Protein AF-A0A381RPZ2-F1 (afdb_monomer)

Solvent-accessible surface area (backbone atoms only — not comparable to full-atom values): 10922 Å² total; per-residue (Å²): 134,86,79,59,64,66,61,52,30,54,77,63,69,28,67,70,48,58,70,72,46,54,72,65,58,48,50,55,53,48,52,53,52,52,50,53,53,48,49,54,50,52,49,50,50,50,61,71,61,70,63,78,76,49,74,68,54,50,56,56,58,60,67,52,35,81,56,82,58,54,93,69,64,12,57,67,21,35,48,48,96,86,70,34,38,71,77,79,60,84,74,62,97,78,68,50,75,67,48,42,51,71,55,58,37,78,58,49,69,61,25,48,51,46,18,50,49,33,51,75,72,66,49,54,71,51,57,22,48,20,36,48,49,36,64,52,36,34,32,56,32,53,81,65,26,22,54,56,34,17,66,72,44,41,92,79,49,57,68,69,26,28,49,48,18,35,39,52,82,61,50,70,77,57,61,38,74,95,77,71,38,69,67,60,70,74,77,78,58,132

Radius of gyration: 23.65 Å; Cα contacts (8 Å, |Δi|>4): 182; chains: 1; bounding box: 52×50×58 Å

Organism: NCBI:txid408172

Foldseek 3Di:
DDDPVVVLQVVQPHPVSVVPDDPVRNVVSVVVVVVVVVVVVVVVVCVVVVDDDDPVRLVVVLVQQQDQFAPAAAPQTGDDPVNTHDRQDDAPPDHDPVSCLVRQFPCQVQLVVQLVVCVVVPHDVLSSVLSNQLCRCRSGHPPQSLCVSLVVCVVPGDPSSSVCSNCVVVCLCPADVVVPRDNDPVVVPD

Secondary structure (DSSP, 8-state):
----HHHHHHHTT-HHHHHHS-HHHHHHHHHHHHHHHHHHHHHHHHHHH--PPPHHHHHHHTT-TTSS--SSBSGGGS--TTSSPPP-PPPPSS--HHHHHHHT-S-HHHHHHHHHHHHHTT--HHHHHHHHHTTGGGGTB-TTHHHHHHHHHTTTS-HHHHHHHHHHHHHTTS-BGGGTBPPPGGGG--

pLDDT: mean 89.81, std 8.56, range [52.25, 98.25]

Nearest PDB structures (foldseek):
  6o6o-assembly1_B  TM=2.903E-01  e=7.230E+00  Mycobacterium tuberculosis

InterPro domains:
  IPR006311 Twin-arginine translocation pathway, signal sequence [PS51318] (1-29)

Sequence (190 aa):
MEIDRRKFFKSVGGATAVALMTSEQKADALEHFMEEELEEHMLDQGRQMGAYPTVAELAEQDKDLTRRNRRGAGGLFVRGRDGSLRALQPMPEKPTLLDFFKYRFGTGTHVQQSAARALQTGMNEQVVLACLLHDVILDVVHPDHGWWGAQLIAPYVPEETTFAVRYHSTLRFFPDSDYGYEYPESYLRT

Mean predicted aligned error: 9.69 Å

Structure (mmCIF, N/CA/C/O backbone):
data_AF-A0A381RPZ2-F1
#
_entry.id   AF-A0A381RPZ2-F1
#
loop_
_atom_site.group_PDB
_atom_site.id
_atom_site.type_symbol
_atom_site.label_atom_id
_atom_site.label_alt_id
_atom_site.label_comp_id
_atom_site.label_asym_id
_atom_site.label_entity_id
_atom_site.label_seq_id
_atom_site.pdbx_PDB_ins_code
_atom_site.Cartn_x
_atom_site.Cartn_y
_atom_site.Cartn_z
_atom_site.occupancy
_atom_site.B_iso_or_equiv
_atom_site.auth_seq_id
_atom_site.auth_comp_id
_atom_site.auth_asym_id
_atom_site.auth_atom_id
_atom_site.pdbx_PDB_model_num
ATOM 1 N N . MET A 1 1 ? 6.320 -7.902 -32.535 1.00 61.91 1 MET A N 1
ATOM 2 C CA . MET A 1 1 ? 7.438 -8.861 -32.510 1.00 61.91 1 MET A CA 1
ATOM 3 C C . MET A 1 1 ? 7.132 -9.909 -33.559 1.00 61.91 1 MET A C 1
ATOM 5 O O . MET A 1 1 ? 6.023 -10.428 -33.558 1.00 61.91 1 MET A O 1
ATOM 9 N N . GLU A 1 2 ? 8.022 -10.109 -34.520 1.00 79.81 2 GLU A N 1
ATOM 10 C CA . GLU A 1 2 ? 7.836 -11.140 -35.543 1.00 79.81 2 GLU A CA 1
ATOM 11 C C . GLU A 1 2 ? 8.308 -12.474 -34.950 1.00 79.81 2 GLU A C 1
ATOM 13 O O . GLU A 1 2 ? 9.423 -12.553 -34.443 1.00 79.81 2 GLU A O 1
ATOM 18 N N . ILE A 1 3 ? 7.438 -13.488 -34.915 1.00 82.38 3 ILE A N 1
ATOM 19 C CA . ILE A 1 3 ? 7.728 -14.753 -34.222 1.00 82.38 3 ILE A CA 1
ATOM 20 C C . ILE A 1 3 ? 8.590 -15.639 -35.122 1.00 82.38 3 ILE A C 1
ATOM 22 O O . ILE A 1 3 ? 8.148 -16.056 -36.199 1.00 82.38 3 ILE A O 1
ATOM 26 N N . ASP A 1 4 ? 9.788 -16.002 -34.658 1.00 90.19 4 ASP A N 1
ATOM 27 C CA . ASP A 1 4 ? 10.596 -17.025 -35.320 1.00 90.19 4 ASP A CA 1
ATOM 28 C C . ASP A 1 4 ? 9.959 -18.408 -35.110 1.00 90.19 4 ASP A C 1
ATOM 30 O O . ASP A 1 4 ? 10.149 -19.088 -34.099 1.00 90.19 4 ASP A O 1
ATOM 34 N N . ARG A 1 5 ? 9.201 -18.851 -36.118 1.00 89.19 5 ARG A N 1
ATOM 35 C CA . ARG A 1 5 ? 8.494 -20.141 -36.108 1.00 89.19 5 ARG A CA 1
ATOM 36 C C . ARG A 1 5 ? 9.437 -21.335 -35.955 1.00 89.19 5 ARG A C 1
ATOM 38 O O . ARG A 1 5 ? 9.008 -22.373 -35.460 1.00 89.19 5 ARG A O 1
ATOM 45 N N . ARG A 1 6 ? 10.698 -21.225 -36.387 1.00 90.69 6 ARG A N 1
ATOM 46 C CA . ARG A 1 6 ? 11.681 -22.308 -36.236 1.00 90.69 6 ARG A CA 1
ATOM 47 C C . ARG A 1 6 ? 12.176 -22.380 -34.798 1.00 90.69 6 ARG A C 1
ATOM 49 O O . ARG A 1 6 ? 12.293 -23.489 -34.278 1.00 90.69 6 ARG A O 1
ATOM 56 N N . LYS A 1 7 ? 12.427 -21.230 -34.163 1.00 91.62 7 LYS A N 1
ATOM 57 C CA . LYS A 1 7 ? 12.798 -21.157 -32.740 1.00 91.62 7 LYS A CA 1
ATOM 58 C C . LYS A 1 7 ? 11.652 -21.677 -31.864 1.00 91.62 7 LYS A C 1
ATOM 60 O O . LYS A 1 7 ? 11.890 -22.580 -31.067 1.00 91.62 7 LYS A O 1
ATOM 65 N N . PHE A 1 8 ? 10.413 -21.260 -32.142 1.00 92.50 8 PHE A N 1
ATOM 66 C CA . PHE A 1 8 ? 9.216 -21.777 -31.467 1.00 92.50 8 PHE A CA 1
ATOM 67 C C . PHE A 1 8 ? 9.053 -23.293 -31.632 1.00 92.50 8 PHE A C 1
ATOM 69 O O . PHE A 1 8 ? 8.932 -24.024 -30.659 1.00 92.50 8 PHE A O 1
ATOM 76 N N . PHE A 1 9 ? 9.102 -23.819 -32.862 1.00 93.38 9 PHE A N 1
ATOM 77 C CA . PHE A 1 9 ? 8.959 -25.265 -33.056 1.00 93.38 9 PHE A CA 1
ATOM 78 C C . PHE A 1 9 ? 10.075 -26.044 -32.369 1.00 93.38 9 PHE A C 1
ATOM 80 O O . PHE A 1 9 ? 9.828 -27.151 -31.913 1.00 93.38 9 PHE A O 1
ATOM 87 N N . LYS A 1 10 ? 11.284 -25.490 -32.261 1.00 93.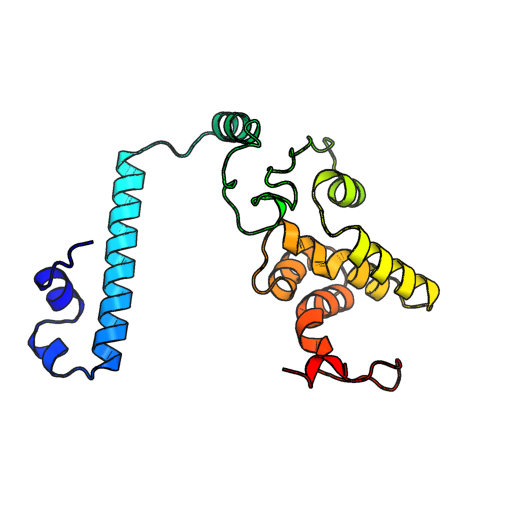25 10 LYS A N 1
ATOM 88 C CA . LYS A 1 10 ? 12.372 -26.129 -31.523 1.00 93.25 10 LYS A CA 1
ATOM 89 C C . LYS A 1 10 ? 12.118 -26.149 -30.011 1.00 93.25 10 LYS A C 1
ATOM 91 O O . LYS A 1 10 ? 12.391 -27.184 -29.409 1.00 93.25 10 LYS A O 1
ATOM 96 N N . SER A 1 11 ? 11.603 -25.067 -29.416 1.00 91.25 11 SER A N 1
ATOM 97 C CA . SER A 1 11 ? 11.373 -24.984 -27.961 1.00 91.25 11 SER A CA 1
ATOM 98 C C . SER A 1 11 ? 10.352 -26.013 -27.471 1.00 91.25 11 SER A C 1
ATOM 100 O O . SER A 1 11 ? 10.516 -26.591 -26.403 1.00 91.25 11 SER A O 1
ATOM 102 N N . VAL A 1 12 ? 9.364 -26.341 -28.304 1.00 92.00 12 VAL A N 1
ATOM 103 C CA . VAL A 1 12 ? 8.296 -27.303 -27.981 1.00 92.00 12 VAL A CA 1
ATOM 104 C C . VAL A 1 12 ? 8.552 -28.732 -28.492 1.00 92.00 12 VAL A C 1
ATOM 106 O O . VAL A 1 12 ? 7.642 -29.558 -28.518 1.00 92.00 12 VAL A O 1
ATOM 109 N N . GLY A 1 13 ? 9.782 -29.052 -28.918 1.00 91.62 13 GLY A N 1
ATOM 110 C CA . GLY A 1 13 ? 10.173 -30.420 -29.303 1.00 91.62 13 GLY A CA 1
ATOM 111 C C . GLY A 1 13 ? 9.955 -30.796 -30.777 1.00 91.62 13 GLY A C 1
ATOM 112 O O . GLY A 1 13 ? 10.041 -31.966 -31.147 1.00 91.62 13 GLY A O 1
ATOM 113 N N . GLY A 1 14 ? 9.714 -29.818 -31.645 1.00 93.06 14 GLY A N 1
ATOM 114 C CA . GLY A 1 14 ? 9.654 -29.954 -33.101 1.00 93.06 14 GLY A CA 1
ATOM 115 C C . GLY A 1 14 ? 8.243 -29.844 -33.683 1.00 93.06 14 GLY A C 1
ATOM 116 O O . GLY A 1 14 ? 7.233 -29.914 -32.986 1.00 93.06 14 GLY A O 1
ATOM 117 N N . ALA A 1 15 ? 8.163 -29.725 -35.012 1.00 91.06 15 ALA A N 1
ATOM 118 C CA . ALA A 1 15 ? 6.892 -29.590 -35.730 1.00 91.06 15 ALA A CA 1
ATOM 119 C C . ALA A 1 15 ? 5.926 -30.766 -35.482 1.00 91.06 15 ALA A C 1
ATOM 121 O O . ALA A 1 15 ? 4.712 -30.572 -35.448 1.00 91.06 15 ALA A O 1
ATOM 122 N N . THR A 1 16 ? 6.455 -31.976 -35.271 1.00 92.44 16 THR A N 1
ATOM 123 C CA . THR A 1 16 ? 5.655 -33.168 -34.955 1.00 92.44 16 THR A CA 1
ATOM 124 C C . THR A 1 16 ? 4.981 -33.054 -33.588 1.00 92.44 16 THR A C 1
ATOM 126 O O . THR A 1 16 ? 3.812 -33.405 -33.467 1.00 92.44 16 THR A O 1
ATOM 129 N N . ALA A 1 17 ? 5.675 -32.520 -32.578 1.00 90.50 17 ALA A N 1
ATOM 130 C CA . ALA A 1 17 ? 5.098 -32.295 -31.255 1.00 90.50 17 ALA A CA 1
ATOM 131 C C . ALA A 1 17 ? 3.976 -31.246 -31.320 1.00 90.50 17 ALA A C 1
ATOM 133 O O . ALA A 1 17 ? 2.884 -31.480 -30.810 1.00 90.50 17 ALA A O 1
ATOM 134 N N . VAL A 1 18 ? 4.192 -30.153 -32.063 1.00 90.56 18 VAL A N 1
ATOM 135 C CA . VAL A 1 18 ? 3.158 -29.131 -32.310 1.00 90.56 18 VAL A CA 1
ATOM 136 C C . VAL A 1 18 ? 1.944 -29.715 -33.025 1.00 90.56 18 VAL A C 1
ATOM 138 O O . VAL A 1 18 ? 0.812 -29.386 -32.684 1.00 90.56 18 VAL A O 1
ATOM 141 N N . ALA A 1 19 ? 2.136 -30.589 -34.014 1.00 92.62 19 ALA A N 1
ATOM 142 C CA . ALA A 1 19 ? 1.022 -31.197 -34.741 1.00 92.62 19 ALA A CA 1
ATOM 143 C C . ALA A 1 19 ? 0.097 -32.023 -33.826 1.00 92.62 19 ALA A C 1
ATOM 145 O O . ALA A 1 19 ? -1.105 -32.073 -34.082 1.00 92.62 19 ALA A O 1
ATOM 146 N N . LEU A 1 20 ? 0.641 -32.608 -32.753 1.00 95.56 20 LEU A N 1
ATOM 147 C CA . LEU A 1 20 ? -0.094 -33.412 -31.773 1.00 95.56 20 LEU A CA 1
ATOM 148 C C . LEU A 1 20 ? -0.801 -32.580 -30.687 1.00 95.56 20 LEU A C 1
ATOM 150 O O . LEU A 1 20 ? -1.640 -33.118 -29.970 1.00 95.56 20 LEU A O 1
ATOM 154 N N . MET A 1 21 ? -0.495 -31.285 -30.564 1.00 94.94 21 MET A N 1
ATOM 155 C CA . MET A 1 21 ? -1.119 -30.401 -29.575 1.00 94.94 21 MET A CA 1
ATOM 156 C C . MET A 1 21 ? -2.539 -29.977 -29.979 1.00 94.94 21 MET A C 1
ATOM 158 O O . MET A 1 21 ? -2.828 -29.691 -31.151 1.00 94.94 21 MET A O 1
ATOM 162 N N . THR A 1 22 ? -3.405 -29.848 -28.975 1.00 97.38 22 THR A N 1
ATOM 163 C CA . THR A 1 22 ? -4.711 -29.175 -29.090 1.00 97.38 22 THR A CA 1
ATOM 164 C C . THR A 1 22 ? -4.549 -27.676 -29.382 1.00 97.38 22 THR A C 1
ATOM 166 O O . THR A 1 22 ? -3.441 -27.139 -29.348 1.00 97.38 22 THR A O 1
ATOM 169 N N . SER A 1 23 ? -5.647 -26.985 -29.705 1.00 93.06 23 SER A N 1
ATOM 170 C CA . SER A 1 23 ? -5.634 -25.528 -29.900 1.00 93.06 23 SER A CA 1
ATOM 171 C C . SER A 1 23 ? -5.207 -24.777 -28.638 1.00 93.06 23 SER A C 1
ATOM 173 O O . SER A 1 23 ? -4.367 -23.892 -28.747 1.00 93.06 23 SER A O 1
ATOM 175 N N . GLU A 1 24 ? -5.713 -25.177 -27.467 1.00 92.88 24 GLU A N 1
ATOM 176 C CA . GLU A 1 24 ? -5.368 -24.559 -26.176 1.00 92.88 24 GLU A CA 1
ATOM 177 C C . GLU A 1 24 ? -3.884 -24.750 -25.856 1.00 92.88 24 GLU A C 1
ATOM 179 O O . GLU A 1 24 ? -3.161 -23.786 -25.650 1.00 92.88 24 GLU A O 1
ATOM 184 N N . GLN A 1 25 ? -3.371 -25.979 -25.973 1.00 92.94 25 GLN A N 1
ATOM 185 C CA . GLN A 1 25 ? -1.948 -26.254 -25.733 1.00 92.94 25 GLN A CA 1
ATOM 186 C C . GLN A 1 25 ? -1.021 -25.482 -26.681 1.00 92.94 25 GLN A C 1
ATOM 188 O O . GLN A 1 25 ? 0.088 -25.120 -26.298 1.00 92.94 25 GLN A O 1
ATOM 193 N N . LYS A 1 26 ? -1.451 -25.239 -27.927 1.00 93.31 26 LYS A N 1
ATOM 194 C CA . LYS A 1 26 ? -0.703 -24.394 -28.870 1.00 93.31 26 LYS A CA 1
ATOM 195 C C . LYS A 1 26 ? -0.724 -22.930 -28.454 1.00 93.31 26 LYS A C 1
ATOM 197 O O . LYS A 1 26 ? 0.287 -22.266 -28.653 1.00 93.31 26 LYS A O 1
ATOM 202 N N . ALA A 1 27 ? -1.854 -22.440 -27.946 1.00 92.69 27 ALA A N 1
ATOM 203 C CA . ALA A 1 27 ? -1.988 -21.073 -27.464 1.00 92.69 27 ALA A CA 1
ATOM 204 C C . ALA A 1 27 ? -1.100 -20.852 -26.233 1.00 92.69 27 ALA A C 1
ATOM 206 O O . ALA A 1 27 ? -0.228 -19.992 -26.294 1.00 92.69 27 ALA A O 1
ATOM 207 N N . ASP A 1 28 ? -1.213 -21.709 -25.214 1.00 94.19 28 ASP A N 1
ATOM 208 C CA . ASP A 1 28 ? -0.405 -21.639 -23.989 1.00 94.19 28 ASP A CA 1
ATOM 209 C C . ASP A 1 28 ? 1.097 -21.725 -24.294 1.00 94.19 28 ASP A C 1
ATOM 211 O O . ASP A 1 28 ? 1.895 -20.924 -23.812 1.00 94.19 28 ASP A O 1
ATOM 215 N N . ALA A 1 29 ? 1.506 -22.677 -25.144 1.00 93.56 29 ALA A N 1
ATOM 216 C CA . ALA A 1 29 ? 2.913 -22.837 -25.505 1.00 93.56 29 ALA A CA 1
ATOM 217 C C . ALA A 1 29 ? 3.451 -21.643 -26.307 1.00 93.56 29 ALA A C 1
ATOM 219 O O . ALA A 1 29 ? 4.626 -21.296 -26.184 1.00 93.56 29 ALA A O 1
ATOM 220 N N . LEU A 1 30 ? 2.614 -21.030 -27.150 1.00 93.00 30 LEU A N 1
ATOM 221 C CA . LEU A 1 30 ? 2.992 -19.845 -27.910 1.00 93.00 30 LEU A CA 1
ATOM 222 C C . LEU A 1 30 ? 3.099 -18.615 -27.007 1.00 93.00 30 LEU A C 1
ATOM 224 O O . LEU A 1 30 ? 4.052 -17.858 -27.163 1.00 93.00 30 LEU A O 1
ATOM 228 N N . GLU A 1 31 ? 2.160 -18.432 -26.078 1.00 92.25 31 GLU A N 1
ATOM 229 C CA . GLU A 1 31 ? 2.192 -17.359 -25.079 1.00 92.25 31 GLU A CA 1
ATOM 230 C C . GLU A 1 31 ? 3.460 -17.459 -24.233 1.00 92.25 31 GLU A C 1
ATOM 232 O O . GLU A 1 31 ? 4.247 -16.515 -24.211 1.00 92.25 31 GLU A O 1
ATOM 237 N N . HIS A 1 32 ? 3.737 -18.638 -23.673 1.00 90.62 32 HIS A N 1
ATOM 238 C CA . HIS A 1 32 ? 4.935 -18.864 -22.870 1.00 90.62 32 HIS A CA 1
ATOM 239 C C . HIS A 1 32 ? 6.231 -18.619 -23.658 1.00 90.62 32 HIS A C 1
ATOM 241 O O . HIS A 1 32 ? 7.133 -17.934 -23.186 1.00 90.62 32 HIS A O 1
ATOM 247 N N . PHE A 1 33 ? 6.314 -19.102 -24.904 1.00 93.44 33 PHE A N 1
ATOM 248 C CA . PHE A 1 33 ? 7.467 -18.829 -25.767 1.00 93.44 33 PHE A CA 1
ATOM 249 C C . PHE A 1 33 ? 7.634 -17.330 -26.059 1.00 93.44 33 PHE A C 1
ATOM 251 O O . PHE A 1 33 ? 8.749 -16.820 -26.091 1.00 93.44 33 PHE A O 1
ATOM 258 N N . MET A 1 34 ? 6.536 -16.608 -26.290 1.00 91.44 34 MET A N 1
ATOM 259 C CA . MET A 1 34 ? 6.586 -15.165 -26.527 1.00 91.44 34 MET A CA 1
ATOM 260 C C . MET A 1 34 ? 7.020 -14.386 -25.283 1.00 91.44 34 MET A C 1
ATOM 262 O O . MET A 1 34 ? 7.704 -13.373 -25.435 1.00 91.44 34 MET A O 1
ATOM 266 N N . GLU A 1 35 ? 6.641 -14.836 -24.087 1.00 86.94 35 GLU A N 1
ATOM 267 C CA . GLU A 1 35 ? 7.129 -14.282 -22.821 1.00 86.94 35 GLU A CA 1
ATOM 268 C C . GLU A 1 35 ? 8.639 -14.487 -22.677 1.00 86.94 35 GLU A C 1
ATOM 270 O O . GLU A 1 35 ? 9.354 -13.515 -22.445 1.00 86.94 35 GLU A O 1
ATOM 275 N N . GLU A 1 36 ? 9.142 -15.703 -22.910 1.00 87.62 36 GLU A N 1
ATOM 276 C CA . GLU A 1 36 ? 10.580 -16.005 -22.851 1.00 87.62 36 GLU A CA 1
ATOM 277 C C . GLU A 1 36 ? 11.392 -15.181 -23.866 1.00 87.62 36 GLU A C 1
ATOM 279 O O . GLU A 1 36 ? 12.406 -14.580 -23.508 1.00 87.62 36 GLU A O 1
ATOM 284 N N . GLU A 1 37 ? 10.937 -15.080 -25.123 1.00 89.69 37 GLU A N 1
ATOM 285 C CA . GLU A 1 37 ? 11.593 -14.236 -26.137 1.00 89.69 37 GLU A CA 1
ATOM 286 C C . GLU A 1 37 ? 11.589 -12.759 -25.735 1.00 89.69 37 GLU A C 1
ATOM 288 O O . GLU A 1 37 ? 12.562 -12.036 -25.973 1.00 89.69 37 GLU A O 1
ATOM 293 N N . LEU A 1 38 ? 10.483 -12.289 -25.149 1.00 83.81 38 LEU A N 1
ATOM 294 C CA . LEU A 1 38 ? 10.379 -10.920 -24.670 1.00 83.81 38 LEU A CA 1
ATOM 295 C C . LEU A 1 38 ? 11.351 -10.684 -23.515 1.00 83.81 38 LEU A C 1
ATOM 297 O O . LEU A 1 38 ? 12.027 -9.659 -23.515 1.00 83.81 38 LEU A O 1
ATOM 301 N N . GLU A 1 39 ? 11.455 -11.608 -22.562 1.00 79.94 39 GLU A N 1
ATOM 302 C CA . GLU A 1 39 ? 12.406 -11.526 -21.456 1.00 79.94 39 GLU A CA 1
ATOM 303 C C . GLU A 1 39 ? 13.853 -11.550 -21.947 1.00 79.94 39 GLU A C 1
ATOM 305 O O . GLU A 1 39 ? 14.621 -10.671 -21.561 1.00 79.94 39 GLU A O 1
ATOM 310 N N . GLU A 1 40 ? 14.229 -12.470 -22.843 1.00 83.25 40 GLU A N 1
ATOM 311 C CA . GLU A 1 40 ? 15.564 -12.497 -23.460 1.00 83.25 40 GLU A CA 1
ATOM 312 C C . GLU A 1 40 ? 15.872 -11.172 -24.165 1.00 83.25 40 GLU A C 1
ATOM 314 O O . GLU A 1 40 ? 16.930 -10.578 -23.950 1.00 83.25 40 GLU A O 1
ATOM 319 N N . HIS A 1 41 ? 14.927 -10.654 -24.953 1.00 80.88 41 HIS A N 1
ATOM 320 C CA . HIS A 1 41 ? 15.093 -9.381 -25.643 1.00 80.88 41 HIS A CA 1
ATOM 321 C C . HIS A 1 41 ? 15.188 -8.201 -24.665 1.00 80.88 41 HIS A C 1
ATOM 323 O O . HIS A 1 41 ? 15.988 -7.292 -24.876 1.00 80.88 41 HIS A O 1
ATOM 329 N N . MET A 1 42 ? 14.394 -8.181 -23.591 1.00 75.12 42 MET A N 1
ATOM 330 C CA . MET A 1 42 ? 14.461 -7.148 -22.550 1.00 75.12 42 MET A CA 1
ATOM 331 C C . MET A 1 42 ? 15.760 -7.244 -21.741 1.00 75.12 42 MET A C 1
ATOM 333 O O . MET A 1 42 ? 16.319 -6.213 -21.369 1.00 75.12 42 MET A O 1
ATOM 337 N N . LEU A 1 43 ? 16.273 -8.452 -21.497 1.00 73.38 43 LEU A N 1
ATOM 338 C CA . LEU A 1 43 ? 17.565 -8.692 -20.857 1.00 73.38 43 LEU A CA 1
ATOM 339 C C . LEU A 1 43 ? 18.710 -8.218 -21.747 1.00 73.38 43 LEU A C 1
ATOM 341 O O . LEU A 1 43 ? 19.607 -7.535 -21.258 1.00 73.38 43 LEU A O 1
ATOM 345 N N . ASP A 1 44 ? 18.677 -8.519 -23.042 1.00 73.81 44 ASP A N 1
ATOM 346 C CA . ASP A 1 44 ? 19.683 -8.060 -23.996 1.00 73.81 44 ASP A CA 1
ATOM 347 C C . ASP A 1 44 ? 19.600 -6.551 -24.226 1.00 73.81 44 ASP A C 1
ATOM 349 O O . ASP A 1 44 ? 20.630 -5.878 -24.240 1.00 73.81 44 ASP A O 1
ATOM 353 N N . GLN A 1 45 ? 18.398 -5.981 -24.288 1.00 66.19 45 GLN A N 1
ATOM 354 C CA . GLN A 1 45 ? 18.204 -4.534 -24.310 1.00 66.19 45 GLN A CA 1
ATOM 355 C C . GLN A 1 45 ? 18.694 -3.888 -23.005 1.00 66.19 45 GLN A C 1
ATOM 357 O O . GLN A 1 45 ? 19.350 -2.851 -23.043 1.00 66.19 45 GLN A O 1
ATOM 362 N N . GLY A 1 46 ? 18.454 -4.515 -21.852 1.00 65.06 46 GLY A N 1
ATOM 363 C CA . GLY A 1 46 ? 18.965 -4.082 -20.551 1.00 65.06 46 GLY A CA 1
ATOM 364 C C . GLY A 1 46 ? 20.491 -4.164 -20.455 1.00 65.06 46 GLY A C 1
ATOM 365 O O . GLY A 1 46 ? 21.126 -3.247 -19.934 1.00 65.06 46 GLY A O 1
ATOM 366 N N . ARG A 1 47 ? 21.099 -5.213 -21.023 1.00 64.94 47 ARG A N 1
ATOM 367 C CA . ARG A 1 47 ? 22.556 -5.380 -21.158 1.00 64.94 47 ARG A CA 1
ATOM 368 C C . ARG A 1 47 ? 23.163 -4.348 -22.106 1.00 64.94 47 ARG A C 1
ATOM 370 O O . ARG A 1 47 ? 24.227 -3.819 -21.804 1.00 64.94 47 ARG A O 1
ATOM 377 N N . GLN A 1 48 ? 22.491 -4.040 -23.216 1.00 59.12 48 GLN A N 1
ATOM 378 C CA . GLN A 1 48 ? 22.910 -3.014 -24.176 1.00 59.12 48 GLN A CA 1
ATOM 379 C C . GLN A 1 48 ? 22.758 -1.597 -23.621 1.00 59.12 48 GLN A C 1
ATOM 381 O O . GLN A 1 48 ? 23.604 -0.745 -23.879 1.00 59.12 48 GLN A O 1
ATOM 386 N N . MET A 1 49 ? 21.700 -1.337 -22.852 1.00 57.69 49 MET A N 1
ATOM 387 C CA . MET A 1 49 ? 21.493 -0.045 -22.204 1.00 57.69 49 MET A CA 1
ATOM 388 C C . MET A 1 49 ? 22.449 0.165 -21.032 1.00 57.69 49 MET A C 1
ATOM 390 O O . MET A 1 49 ? 22.756 1.317 -20.745 1.00 57.69 49 MET A O 1
ATOM 394 N N . GLY A 1 50 ? 22.923 -0.902 -20.373 1.00 52.25 50 GLY A N 1
ATOM 395 C CA . GLY A 1 50 ? 24.028 -0.907 -19.399 1.00 52.25 50 GLY A CA 1
ATOM 396 C C . GLY A 1 50 ? 23.857 -0.035 -18.144 1.00 52.25 50 GLY A C 1
ATOM 397 O O . GLY A 1 50 ? 24.613 -0.176 -17.189 1.00 52.25 50 GLY A O 1
ATOM 398 N N . ALA A 1 51 ? 22.867 0.849 -18.114 1.00 65.50 51 ALA A N 1
ATOM 399 C CA . ALA A 1 51 ? 22.677 1.871 -17.110 1.00 65.50 51 ALA A CA 1
ATOM 400 C C . ALA A 1 51 ? 21.242 1.776 -16.601 1.00 65.50 51 ALA A C 1
ATOM 402 O O . ALA A 1 51 ? 20.304 2.358 -17.151 1.00 65.50 51 ALA A O 1
ATOM 403 N N . TYR A 1 52 ? 21.067 1.029 -15.513 1.00 68.62 52 TYR A N 1
ATOM 404 C CA . TYR A 1 52 ? 19.968 1.352 -14.618 1.00 68.62 52 TYR A CA 1
ATOM 405 C C . TYR A 1 52 ? 20.207 2.776 -14.113 1.00 68.62 52 TYR A C 1
ATOM 407 O O . TYR A 1 52 ? 21.337 3.083 -13.725 1.00 68.62 52 TYR A O 1
ATOM 415 N N . PRO A 1 53 ? 19.186 3.648 -14.131 1.00 77.00 53 PRO A N 1
ATOM 416 C CA . PRO A 1 53 ? 19.358 5.000 -13.639 1.00 77.00 53 PRO A CA 1
ATOM 417 C C . PRO A 1 53 ? 19.820 4.944 -12.183 1.00 77.00 53 PRO A C 1
ATOM 419 O O . PRO A 1 53 ? 19.290 4.189 -11.363 1.00 77.00 53 PRO A O 1
ATOM 422 N N . THR A 1 54 ? 20.825 5.7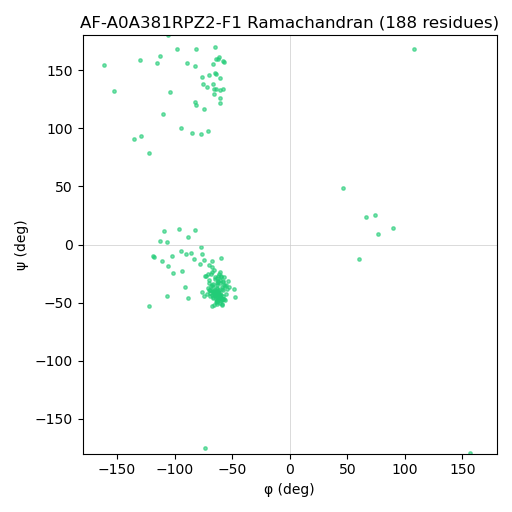46 -11.874 1.00 85.12 54 THR A N 1
ATOM 423 C CA . THR A 1 54 ? 21.297 5.973 -10.515 1.00 85.12 54 THR A CA 1
ATOM 424 C C . THR A 1 54 ? 20.183 6.585 -9.663 1.00 85.12 54 THR A C 1
ATOM 426 O O . THR A 1 54 ? 19.227 7.180 -10.168 1.00 85.12 54 THR A O 1
ATOM 429 N N . VAL A 1 55 ? 20.320 6.503 -8.338 1.00 82.81 55 VAL A N 1
ATOM 430 C CA . VAL A 1 55 ? 19.386 7.159 -7.405 1.00 82.81 55 VAL A CA 1
ATOM 431 C C . VAL A 1 55 ? 19.291 8.667 -7.676 1.00 82.81 55 VAL A C 1
ATOM 433 O O . VAL A 1 55 ? 18.208 9.236 -7.576 1.00 82.81 55 VAL A O 1
ATOM 436 N N . ALA A 1 56 ? 20.398 9.308 -8.066 1.00 87.38 56 ALA A N 1
ATOM 437 C CA . ALA A 1 56 ? 20.423 10.729 -8.404 1.00 87.38 56 ALA A CA 1
ATOM 438 C C . ALA A 1 56 ? 19.637 11.036 -9.688 1.00 87.38 56 ALA A C 1
ATOM 440 O O . ALA A 1 56 ? 18.854 11.982 -9.713 1.00 87.38 56 ALA A O 1
ATOM 441 N N . GLU A 1 57 ? 19.791 10.217 -10.731 1.00 87.88 57 GLU A N 1
ATOM 442 C CA . GLU A 1 57 ? 19.023 10.368 -11.972 1.00 87.88 57 GLU A CA 1
ATOM 443 C C . GLU A 1 57 ? 17.531 10.126 -11.741 1.00 87.88 57 GLU A C 1
ATOM 445 O O . GLU A 1 57 ? 16.707 10.882 -12.249 1.00 87.88 57 GLU A O 1
ATOM 450 N N . LEU A 1 58 ? 17.165 9.121 -10.938 1.00 85.19 58 LEU A N 1
ATOM 451 C CA . LEU A 1 58 ? 15.771 8.900 -10.543 1.00 85.19 58 LEU A CA 1
ATOM 452 C C . LEU A 1 58 ? 15.208 10.097 -9.767 1.00 85.19 58 LEU A C 1
ATOM 454 O O . LEU A 1 58 ? 14.106 10.549 -10.071 1.00 85.19 58 LEU A O 1
ATOM 458 N N . ALA A 1 59 ? 15.975 10.646 -8.821 1.00 85.62 59 ALA A N 1
ATOM 459 C CA . ALA A 1 59 ? 15.565 11.815 -8.050 1.00 85.62 59 ALA A CA 1
ATOM 460 C C . ALA A 1 59 ? 15.367 13.056 -8.935 1.00 85.62 59 ALA A C 1
ATOM 462 O O . ALA A 1 59 ? 14.437 13.826 -8.702 1.00 85.62 59 ALA A O 1
ATOM 463 N N . GLU A 1 60 ? 16.200 13.245 -9.962 1.00 89.62 60 GLU A N 1
ATOM 464 C CA . GLU A 1 60 ? 16.021 14.322 -10.940 1.00 89.62 60 GLU A CA 1
ATOM 465 C C . GLU A 1 60 ? 14.761 14.104 -11.783 1.00 89.62 60 GLU A C 1
ATOM 467 O O . GLU A 1 60 ? 13.945 15.012 -11.927 1.00 89.62 60 GLU A O 1
ATOM 472 N N . GLN A 1 61 ? 14.546 12.881 -12.276 1.00 88.06 61 GLN A N 1
ATOM 473 C CA . GLN A 1 61 ? 13.341 12.545 -13.033 1.00 88.06 61 GLN A CA 1
ATOM 474 C C . GLN A 1 61 ? 12.053 12.685 -12.204 1.00 88.06 61 GLN A C 1
ATOM 476 O O . GLN A 1 61 ? 10.987 12.926 -12.769 1.00 88.06 61 GLN A O 1
ATOM 481 N N . ASP A 1 62 ? 12.118 12.507 -10.884 1.00 88.31 62 ASP A N 1
ATOM 482 C CA . ASP A 1 62 ? 10.972 12.653 -9.981 1.00 88.31 62 ASP A CA 1
ATOM 483 C C . ASP A 1 62 ? 10.565 14.113 -9.732 1.00 88.31 62 ASP A C 1
ATOM 485 O O . ASP A 1 62 ? 9.457 14.350 -9.233 1.00 88.31 62 ASP A O 1
ATOM 489 N N . LYS A 1 63 ? 11.412 15.083 -10.112 1.00 89.56 63 LYS A N 1
ATOM 490 C CA . LYS A 1 63 ? 11.076 16.516 -10.098 1.00 89.56 63 LYS A CA 1
ATOM 491 C C . LYS A 1 63 ? 10.120 16.900 -11.225 1.00 89.56 63 LYS A C 1
ATOM 493 O O . LYS A 1 63 ? 9.359 17.853 -11.066 1.00 89.56 63 LYS A O 1
ATOM 498 N N . ASP A 1 64 ? 10.131 16.169 -12.340 1.00 91.56 64 ASP A N 1
ATOM 499 C CA . ASP A 1 64 ? 9.157 16.364 -13.412 1.00 91.56 64 ASP A CA 1
ATOM 500 C C . ASP A 1 64 ? 7.812 15.741 -13.020 1.00 91.56 64 ASP A C 1
ATOM 502 O O . ASP A 1 64 ? 7.560 14.552 -13.213 1.00 91.56 64 ASP A O 1
ATOM 506 N N . LEU A 1 65 ? 6.917 16.565 -12.477 1.00 91.56 65 LEU A N 1
ATOM 507 C CA . LEU A 1 65 ? 5.567 16.138 -12.103 1.00 91.56 65 LEU A CA 1
ATOM 508 C C . LEU A 1 65 ? 4.622 15.992 -13.306 1.00 91.56 65 LEU A C 1
ATOM 510 O O . LEU A 1 65 ? 3.503 15.496 -13.151 1.00 91.56 65 LEU A O 1
ATOM 514 N N . THR A 1 66 ? 5.058 16.410 -14.498 1.00 88.44 66 THR A N 1
ATOM 515 C CA . THR A 1 66 ? 4.277 16.338 -15.738 1.00 88.44 66 THR A CA 1
ATOM 516 C C . THR A 1 66 ? 4.496 15.035 -16.496 1.00 88.44 66 THR A C 1
ATOM 518 O O . THR A 1 66 ? 3.748 14.749 -17.427 1.00 88.44 66 THR A O 1
ATOM 521 N N . ARG A 1 67 ? 5.450 14.184 -16.102 1.00 88.44 67 ARG A N 1
ATOM 522 C CA . ARG A 1 67 ? 5.623 12.848 -16.697 1.00 88.44 67 ARG A CA 1
ATOM 523 C C . ARG A 1 67 ? 4.398 11.954 -16.469 1.00 88.44 67 ARG A C 1
ATOM 525 O O . ARG A 1 67 ? 3.577 12.192 -15.583 1.00 88.44 67 ARG A O 1
ATOM 532 N N . ARG A 1 68 ? 4.242 10.907 -17.285 1.00 87.44 68 ARG A N 1
ATOM 533 C CA . ARG A 1 68 ? 3.059 10.022 -17.244 1.00 87.44 68 ARG A CA 1
ATOM 534 C C . ARG A 1 68 ? 2.926 9.270 -15.916 1.00 87.44 68 ARG A C 1
ATOM 536 O O . ARG A 1 68 ? 1.844 9.234 -15.340 1.00 87.44 68 ARG A O 1
ATOM 543 N N . ASN A 1 69 ? 4.016 8.666 -15.464 1.00 89.00 69 ASN A N 1
ATOM 544 C CA . ASN A 1 69 ? 4.093 7.832 -14.271 1.00 89.00 69 ASN A CA 1
ATOM 545 C C . ASN A 1 69 ? 5.550 7.700 -13.804 1.00 89.00 69 ASN A C 1
ATOM 547 O O . ASN A 1 69 ? 6.489 7.817 -14.602 1.00 89.00 69 ASN A O 1
ATOM 551 N N . ARG A 1 70 ? 5.727 7.442 -12.508 1.00 89.69 70 ARG A N 1
ATOM 552 C CA . ARG A 1 70 ? 6.968 6.899 -11.941 1.00 89.69 70 ARG A CA 1
ATOM 553 C C . ARG A 1 70 ? 6.987 5.384 -12.136 1.00 89.69 70 ARG A C 1
ATOM 555 O O . ARG A 1 70 ? 5.971 4.775 -12.466 1.00 89.69 70 ARG A O 1
ATOM 562 N N . ARG A 1 71 ? 8.141 4.761 -11.907 1.00 84.44 71 ARG A N 1
ATOM 563 C CA . ARG A 1 71 ? 8.235 3.296 -11.855 1.00 84.44 71 ARG A CA 1
ATOM 564 C C . ARG A 1 71 ? 7.624 2.796 -10.541 1.00 84.44 71 ARG A C 1
ATOM 566 O O . ARG A 1 71 ? 8.150 3.132 -9.489 1.00 84.44 71 ARG A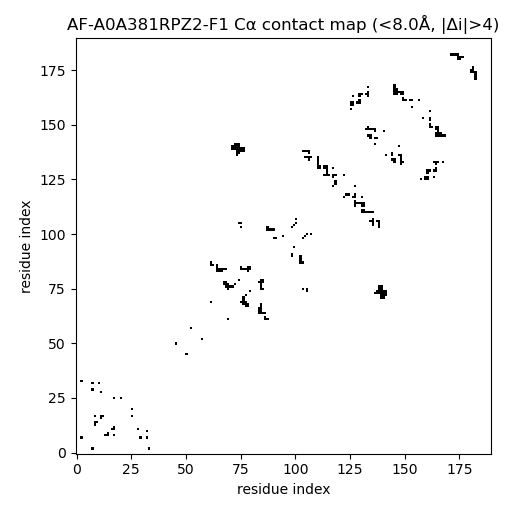 O 1
ATOM 573 N N . GLY A 1 72 ? 6.544 2.017 -10.610 1.00 87.25 72 GLY A N 1
ATOM 574 C CA . GLY A 1 72 ? 5.872 1.397 -9.460 1.00 87.25 72 GLY A CA 1
ATOM 575 C C . GLY A 1 72 ? 4.403 1.059 -9.754 1.00 87.25 72 GLY A C 1
ATOM 576 O O . GLY A 1 72 ? 3.942 1.279 -10.873 1.00 87.25 72 GLY A O 1
ATOM 577 N N . ALA A 1 73 ? 3.683 0.507 -8.770 1.00 88.38 73 ALA A N 1
ATOM 578 C CA . ALA A 1 73 ? 2.354 -0.100 -8.967 1.00 88.38 73 ALA A CA 1
ATOM 579 C C . ALA A 1 73 ? 1.203 0.562 -8.174 1.00 88.38 73 ALA A C 1
ATOM 581 O O . ALA A 1 73 ? 0.029 0.246 -8.382 1.00 88.38 73 ALA A O 1
ATOM 582 N N . GLY A 1 74 ? 1.528 1.463 -7.250 1.00 91.12 74 GLY A N 1
ATOM 583 C CA . GLY A 1 74 ? 0.594 2.123 -6.336 1.00 91.12 74 GLY A CA 1
ATOM 584 C C . GLY A 1 74 ? 0.279 3.579 -6.669 1.00 91.12 74 GLY A C 1
ATOM 585 O O . GLY A 1 74 ? 0.819 4.163 -7.615 1.00 91.12 74 GLY A O 1
ATOM 586 N N . GLY A 1 75 ? -0.573 4.180 -5.837 1.00 90.69 75 GLY A N 1
ATOM 587 C CA . GLY A 1 75 ? -1.014 5.574 -5.955 1.00 90.69 75 GLY A CA 1
ATOM 588 C C . GLY A 1 75 ? 0.126 6.599 -6.025 1.00 90.69 75 GLY A C 1
ATOM 589 O O . GLY A 1 75 ? 0.016 7.592 -6.739 1.00 90.69 75 GLY A O 1
ATOM 590 N N . LEU A 1 76 ? 1.264 6.339 -5.370 1.00 90.94 76 LEU A N 1
ATOM 591 C CA . LEU A 1 76 ? 2.434 7.232 -5.384 1.00 90.94 76 LEU A CA 1
ATOM 592 C C . LEU A 1 76 ? 3.111 7.364 -6.753 1.00 90.94 76 LEU A C 1
ATOM 594 O O . LEU A 1 76 ? 3.851 8.327 -6.999 1.00 90.94 76 LEU A O 1
ATOM 598 N N . PHE A 1 77 ? 2.895 6.386 -7.629 1.00 91.81 77 PHE A N 1
ATOM 599 C CA . PHE A 1 77 ? 3.602 6.275 -8.900 1.00 91.81 77 PHE A CA 1
ATOM 600 C C . PHE A 1 77 ? 2.762 6.734 -10.091 1.00 91.81 77 PHE A C 1
ATOM 602 O O . PHE A 1 77 ? 3.293 6.907 -11.189 1.00 91.81 77 PHE A O 1
ATOM 609 N N . VAL A 1 78 ? 1.470 6.970 -9.878 1.00 91.38 78 VAL A N 1
ATOM 610 C CA . VAL A 1 78 ? 0.525 7.408 -10.904 1.00 91.38 78 VAL A CA 1
ATOM 611 C C . VAL A 1 78 ? 0.048 8.830 -10.632 1.00 91.38 78 VAL A C 1
ATOM 613 O O . VAL A 1 78 ? 0.216 9.378 -9.542 1.00 91.38 78 VAL A O 1
ATOM 616 N N . ARG A 1 79 ? -0.504 9.468 -11.664 1.00 90.88 79 ARG A N 1
ATOM 617 C CA . ARG A 1 79 ? -1.041 10.825 -11.555 1.00 90.88 79 ARG A CA 1
ATOM 618 C C . ARG A 1 79 ? -2.311 10.840 -10.712 1.00 90.88 79 ARG A C 1
ATOM 620 O O . ARG A 1 79 ? -3.113 9.910 -10.769 1.00 90.88 79 ARG A O 1
ATOM 627 N N . GLY A 1 80 ? -2.491 11.924 -9.966 1.00 85.31 80 GLY A N 1
ATOM 628 C CA . GLY A 1 80 ? -3.719 12.199 -9.239 1.00 85.31 80 GLY A CA 1
ATOM 629 C C . GLY A 1 80 ? -4.859 12.638 -10.161 1.00 85.31 80 GLY A C 1
ATOM 630 O O . GLY A 1 80 ? -4.738 12.687 -11.387 1.00 85.31 80 GLY A O 1
ATOM 631 N N . ARG A 1 81 ? -5.989 13.008 -9.547 1.00 83.31 81 ARG A N 1
ATOM 632 C CA . ARG A 1 81 ? -7.176 13.528 -10.256 1.00 83.31 81 ARG A CA 1
ATOM 633 C C . ARG A 1 81 ? -6.918 14.830 -11.018 1.00 83.31 81 ARG A C 1
ATOM 635 O O . ARG A 1 81 ? -7.619 15.114 -11.979 1.00 83.31 81 ARG A O 1
ATOM 642 N N . ASP A 1 82 ? -5.927 15.601 -10.592 1.00 85.94 82 ASP A N 1
ATOM 643 C CA . ASP A 1 82 ? -5.463 16.828 -11.244 1.00 85.94 82 ASP A CA 1
ATOM 644 C C . ASP A 1 82 ? -4.588 16.561 -12.485 1.00 85.94 82 ASP A C 1
ATOM 646 O O . ASP A 1 82 ? -4.158 17.495 -13.156 1.00 85.94 82 ASP A O 1
ATOM 650 N N . GLY A 1 83 ? -4.316 15.289 -12.800 1.00 87.38 83 GLY A N 1
ATOM 651 C CA . GLY A 1 83 ? -3.509 14.887 -13.945 1.00 87.38 83 GLY A CA 1
ATOM 652 C C . GLY A 1 83 ? -2.003 15.065 -13.745 1.00 87.38 83 GLY A C 1
ATOM 653 O O . GLY A 1 83 ? -1.259 14.874 -14.712 1.00 87.38 83 GLY A O 1
ATOM 654 N N . SER A 1 84 ? -1.551 15.382 -12.526 1.00 89.38 84 SER A N 1
ATOM 655 C CA . SER A 1 84 ? -0.140 15.571 -12.179 1.00 89.38 84 SER A CA 1
ATOM 656 C C . SER A 1 84 ? 0.347 14.510 -11.188 1.00 89.38 84 SER A C 1
ATOM 658 O O . SER A 1 84 ? -0.440 13.875 -10.481 1.00 89.38 84 SER A O 1
ATOM 660 N N . LEU A 1 85 ? 1.655 14.250 -11.158 1.00 91.31 85 LEU A N 1
ATOM 661 C CA . LEU A 1 85 ? 2.235 13.428 -10.100 1.00 91.31 85 LEU A CA 1
ATOM 662 C C . LEU A 1 85 ? 2.319 14.223 -8.796 1.00 91.31 85 LEU A C 1
ATOM 664 O O . LEU A 1 85 ? 2.787 15.359 -8.772 1.00 91.31 85 LEU A O 1
ATOM 668 N N . ARG A 1 86 ? 1.991 13.579 -7.672 1.00 89.69 86 ARG A N 1
ATOM 669 C CA . ARG A 1 86 ? 2.259 14.146 -6.343 1.00 89.69 86 ARG A CA 1
ATOM 670 C C . ARG A 1 86 ? 3.768 14.277 -6.133 1.00 89.69 86 ARG A C 1
ATOM 672 O O . ARG A 1 86 ? 4.503 13.319 -6.373 1.00 89.69 86 ARG A O 1
ATOM 679 N N . ALA A 1 87 ? 4.235 15.420 -5.637 1.00 89.56 87 ALA A N 1
ATOM 680 C CA . ALA A 1 87 ? 5.625 15.581 -5.211 1.00 89.56 87 ALA A CA 1
ATOM 681 C C . ALA A 1 87 ? 5.941 14.690 -3.995 1.00 89.56 87 ALA A C 1
ATOM 683 O O . ALA A 1 87 ? 5.226 14.725 -2.989 1.00 89.56 87 ALA A O 1
ATOM 684 N N . LEU A 1 88 ? 7.030 13.921 -4.067 1.00 89.62 88 LEU A N 1
ATOM 685 C CA . LEU A 1 88 ? 7.498 13.083 -2.962 1.00 89.62 88 LEU A CA 1
ATOM 686 C C . LEU A 1 88 ? 8.362 13.916 -2.014 1.00 89.62 88 LEU A C 1
ATOM 688 O O . LEU A 1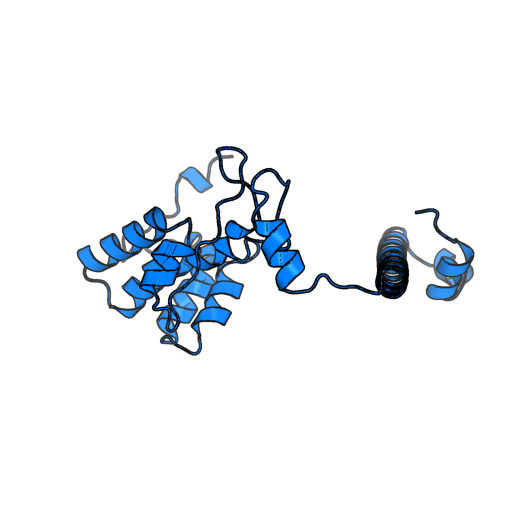 88 ? 9.554 14.105 -2.234 1.00 89.62 88 LEU A O 1
ATOM 692 N N . GLN A 1 89 ? 7.743 14.428 -0.953 1.00 91.19 89 GLN A N 1
ATOM 693 C CA . GLN A 1 89 ? 8.455 15.203 0.061 1.00 91.19 89 GLN A CA 1
ATOM 694 C C . GLN A 1 89 ? 9.499 14.33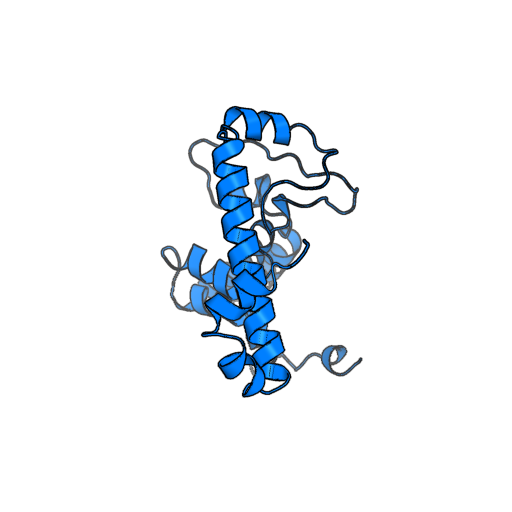2 0.788 1.00 91.19 89 GLN A C 1
ATOM 696 O O . GLN A 1 89 ? 9.258 13.128 0.984 1.00 91.19 89 GLN A O 1
ATOM 701 N N . PRO A 1 90 ? 10.643 14.907 1.200 1.00 92.19 90 PRO A N 1
ATOM 702 C CA . PRO A 1 90 ? 11.636 14.182 1.983 1.00 92.19 90 PRO A CA 1
ATOM 703 C C . PRO A 1 90 ? 11.031 13.705 3.308 1.00 92.19 90 PRO A C 1
ATOM 705 O O . PRO A 1 90 ? 10.212 14.395 3.916 1.00 92.19 90 PRO A O 1
ATOM 708 N N . MET A 1 91 ? 11.429 12.510 3.745 1.00 95.31 91 MET A N 1
ATOM 709 C CA . MET A 1 91 ? 11.083 12.012 5.078 1.00 95.31 91 MET A CA 1
ATOM 710 C C . MET A 1 91 ? 12.057 12.591 6.112 1.00 95.31 91 MET A C 1
ATOM 712 O O . MET A 1 91 ? 13.208 12.872 5.766 1.00 95.31 91 MET A O 1
ATOM 716 N N . PRO A 1 92 ? 11.647 12.719 7.383 1.00 96.88 92 PRO A N 1
ATOM 717 C CA . PRO A 1 92 ? 12.593 12.888 8.482 1.00 96.88 92 PRO A CA 1
ATOM 718 C C . PRO A 1 92 ? 13.598 11.728 8.537 1.00 96.88 92 PRO A C 1
ATOM 720 O O . PRO A 1 92 ? 13.295 10.627 8.083 1.00 96.88 92 PRO A O 1
ATOM 723 N N . GLU A 1 93 ? 14.767 11.950 9.145 1.00 96.62 93 GLU A N 1
ATOM 724 C CA . GLU A 1 93 ? 15.828 10.932 9.278 1.00 96.62 93 GLU A CA 1
ATOM 725 C C . GLU A 1 93 ? 15.347 9.659 9.998 1.00 96.62 93 GLU A C 1
ATOM 727 O O . GLU A 1 93 ? 15.749 8.549 9.658 1.00 96.62 93 GLU A O 1
ATOM 732 N N . LYS A 1 94 ? 14.446 9.815 10.974 1.00 96.56 94 LYS A N 1
ATOM 733 C CA . LYS A 1 94 ? 13.817 8.724 11.729 1.00 96.56 94 LYS A CA 1
ATOM 734 C C . LYS A 1 94 ? 12.302 8.816 11.561 1.00 96.56 94 LYS A C 1
ATOM 736 O O . LYS A 1 94 ? 11.635 9.374 12.433 1.00 96.56 94 LYS A O 1
ATOM 741 N N . PRO A 1 95 ? 11.764 8.363 10.420 1.00 96.50 95 PRO A N 1
ATOM 742 C CA . PRO A 1 95 ? 10.354 8.531 10.124 1.00 96.50 95 PRO A CA 1
ATOM 743 C C . PRO A 1 95 ? 9.497 7.714 11.090 1.00 96.50 95 PRO A C 1
ATOM 745 O O . PRO A 1 95 ? 9.792 6.559 11.394 1.00 96.50 95 PRO A O 1
ATOM 748 N N . THR A 1 96 ? 8.409 8.318 11.546 1.00 95.56 96 THR A N 1
ATOM 749 C CA . THR A 1 96 ? 7.365 7.664 12.338 1.00 95.56 96 THR A CA 1
ATOM 750 C C . THR A 1 96 ? 6.192 7.264 11.447 1.00 95.56 96 THR A C 1
ATOM 752 O O . THR A 1 96 ? 6.072 7.736 10.316 1.00 95.56 96 THR A O 1
ATOM 755 N N . LEU A 1 97 ? 5.263 6.449 11.956 1.00 91.94 97 LEU A N 1
ATOM 756 C CA . LEU A 1 97 ? 4.031 6.117 11.229 1.00 91.94 97 LEU A CA 1
ATOM 757 C C . LEU A 1 97 ? 3.253 7.376 10.794 1.00 91.94 97 LEU A C 1
ATOM 759 O O . LEU A 1 97 ? 2.748 7.440 9.674 1.00 91.94 97 LEU A O 1
ATOM 763 N N . LEU A 1 98 ? 3.212 8.407 11.644 1.00 93.19 98 LEU A N 1
ATOM 764 C CA . LEU A 1 98 ? 2.552 9.677 11.328 1.00 93.19 98 LEU A CA 1
ATOM 765 C C . LEU A 1 98 ? 3.208 10.394 10.142 1.00 93.19 98 LEU A C 1
ATOM 767 O O . LEU A 1 98 ? 2.510 11.004 9.332 1.00 93.19 98 LEU A O 1
ATOM 771 N N . ASP A 1 99 ? 4.530 10.284 9.993 1.00 95.62 99 ASP A N 1
ATOM 772 C CA . ASP A 1 99 ? 5.237 10.849 8.843 1.00 95.62 99 ASP A CA 1
ATOM 773 C C . ASP A 1 99 ? 4.846 10.141 7.543 1.00 95.62 99 ASP A C 1
ATOM 775 O O . ASP A 1 99 ? 4.686 10.796 6.514 1.00 95.62 99 ASP A O 1
ATOM 779 N N . PHE A 1 100 ? 4.610 8.826 7.571 1.00 93.56 100 PHE A N 1
ATOM 780 C CA . PHE A 1 100 ? 4.103 8.110 6.397 1.00 93.56 100 PHE A CA 1
ATOM 781 C C . PHE A 1 100 ? 2.691 8.565 6.020 1.00 93.56 100 PHE A C 1
ATOM 783 O O . PHE A 1 100 ? 2.447 8.848 4.847 1.00 93.56 100 PHE A O 1
ATOM 790 N N . PHE A 1 101 ? 1.791 8.746 6.992 1.00 92.69 101 PHE A N 1
ATOM 791 C CA . PHE A 1 101 ? 0.468 9.331 6.735 1.00 92.69 101 PHE A CA 1
ATOM 792 C C . PHE A 1 101 ? 0.547 10.733 6.135 1.00 92.69 101 PHE A C 1
ATOM 794 O O . PHE A 1 101 ? -0.228 11.080 5.247 1.00 92.69 101 PHE A O 1
ATOM 801 N N . LYS A 1 102 ? 1.503 11.540 6.593 1.00 90.94 102 LYS A N 1
ATOM 802 C CA . LYS A 1 102 ? 1.674 12.910 6.117 1.00 90.94 102 LYS A CA 1
ATOM 803 C C . LYS A 1 102 ? 2.287 12.974 4.716 1.00 90.94 102 LYS A C 1
ATOM 805 O O . LYS A 1 102 ? 1.840 13.756 3.876 1.00 90.94 102 LYS A O 1
ATOM 810 N N . TYR A 1 103 ? 3.318 12.174 4.450 1.00 92.44 103 TYR A N 1
ATOM 811 C CA . TYR A 1 103 ? 4.177 12.353 3.275 1.00 92.44 103 TYR A CA 1
ATOM 812 C C . TYR A 1 103 ? 4.049 11.267 2.208 1.00 92.44 103 TYR A C 1
ATOM 814 O O . TYR A 1 103 ? 4.555 11.469 1.101 1.00 92.44 103 TYR A O 1
ATOM 822 N N . ARG A 1 104 ? 3.428 10.121 2.503 1.00 91.19 104 ARG A N 1
ATOM 823 C CA . ARG A 1 104 ? 3.313 8.995 1.564 1.00 91.19 104 ARG A CA 1
ATOM 824 C C . ARG A 1 104 ? 1.866 8.614 1.312 1.00 91.19 104 ARG A C 1
ATOM 826 O O . ARG A 1 104 ? 1.454 8.621 0.159 1.00 91.19 104 ARG A O 1
ATOM 833 N N . PHE A 1 105 ? 1.085 8.370 2.354 1.00 89.38 105 PHE A N 1
ATOM 834 C CA . PHE A 1 105 ? -0.258 7.850 2.149 1.00 89.38 105 PHE A CA 1
ATOM 835 C C . PHE A 1 105 ? -1.204 8.911 1.569 1.00 89.38 105 PHE A C 1
ATOM 837 O O . PHE A 1 105 ? -1.161 10.088 1.945 1.00 89.38 105 PHE A O 1
ATOM 844 N N . GLY A 1 106 ? -1.993 8.513 0.574 1.00 73.94 106 GLY A N 1
ATOM 845 C CA . GLY A 1 106 ? -3.022 9.312 -0.088 1.00 73.94 106 GLY A CA 1
ATOM 846 C C . GLY A 1 106 ? -4.431 8.975 0.407 1.00 73.94 106 GLY A C 1
ATOM 847 O O . GLY A 1 106 ? -5.308 9.837 0.386 1.00 73.94 106 GLY A O 1
ATOM 848 N N . THR A 1 107 ? -4.639 7.758 0.925 1.00 61.12 107 THR A N 1
ATOM 849 C CA . THR A 1 107 ? -5.927 7.238 1.435 1.00 61.12 107 THR A CA 1
ATOM 850 C C . THR A 1 107 ? -6.250 7.657 2.874 1.00 61.12 107 THR A C 1
ATOM 852 O O . THR A 1 107 ? -7.193 7.137 3.472 1.00 61.12 107 THR A O 1
ATOM 855 N N . GLY A 1 108 ? -5.513 8.628 3.431 1.00 67.94 108 GLY A N 1
ATOM 856 C CA . GLY A 1 108 ? -5.569 9.006 4.846 1.00 67.94 108 GLY A CA 1
ATOM 857 C C . GLY A 1 108 ? -6.987 9.195 5.390 1.00 67.94 108 GLY A C 1
ATOM 858 O O . GLY A 1 108 ? -7.305 8.637 6.431 1.00 67.94 108 GLY A O 1
ATOM 859 N N . THR A 1 109 ? -7.876 9.881 4.664 1.00 82.88 109 THR A N 1
ATOM 860 C CA . THR A 1 109 ? -9.245 10.151 5.138 1.00 82.88 109 THR A CA 1
ATOM 861 C C . THR A 1 109 ? -10.074 8.883 5.370 1.00 82.88 109 THR A C 1
ATOM 863 O O . THR A 1 109 ? -10.784 8.810 6.367 1.00 82.88 109 THR A O 1
ATOM 866 N N . HIS A 1 110 ? -9.977 7.879 4.493 1.00 93.00 110 HIS A N 1
ATOM 867 C CA . HIS A 1 110 ? -10.765 6.639 4.583 1.00 93.00 110 HIS A CA 1
ATOM 868 C C . HIS A 1 110 ? -10.357 5.794 5.794 1.00 93.00 110 HIS A C 1
ATOM 870 O O . HIS A 1 110 ? -11.181 5.453 6.647 1.00 93.00 110 HIS A O 1
ATOM 876 N N . VAL A 1 111 ? -9.061 5.514 5.916 1.00 95.81 111 VAL A N 1
ATOM 877 C CA . VAL A 1 111 ? -8.541 4.695 7.017 1.00 95.81 111 VAL A CA 1
ATOM 878 C C . VAL A 1 111 ? -8.618 5.426 8.361 1.00 95.81 111 VAL A C 1
ATOM 880 O O . VAL A 1 111 ? -8.914 4.806 9.380 1.00 95.81 111 VAL A O 1
ATOM 883 N N . GLN A 1 112 ? -8.458 6.757 8.379 1.00 94.88 112 GLN A N 1
ATOM 884 C CA . GLN A 1 112 ? -8.648 7.566 9.588 1.00 94.88 112 GLN A CA 1
ATOM 885 C C . GLN A 1 112 ? -10.103 7.554 10.058 1.00 94.88 112 GLN A C 1
ATOM 887 O O . GLN A 1 112 ? -10.343 7.425 11.255 1.00 94.88 112 GLN A O 1
ATOM 892 N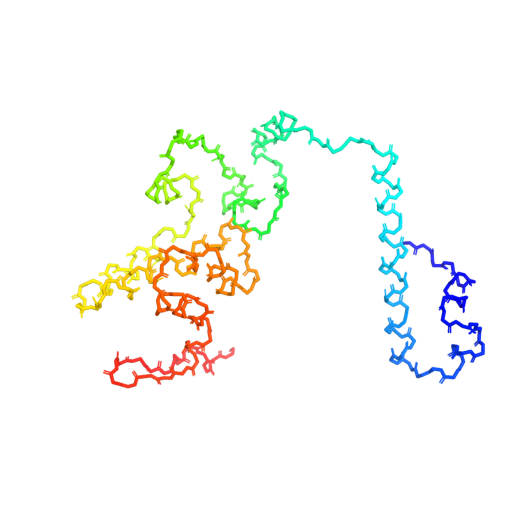 N . GLN A 1 113 ? -11.078 7.659 9.149 1.00 95.88 113 GLN A N 1
ATOM 893 C CA . GLN A 1 113 ? -12.497 7.554 9.504 1.00 95.88 113 GLN A CA 1
ATOM 894 C C . GLN A 1 113 ? -12.850 6.154 10.011 1.00 95.88 113 GLN A C 1
ATOM 896 O O . GLN A 1 113 ? -13.550 6.028 11.015 1.00 95.88 113 GLN A O 1
ATOM 901 N N . SER A 1 114 ? -12.325 5.113 9.361 1.00 95.56 114 SER A N 1
ATOM 902 C CA . SER A 1 114 ? -12.514 3.722 9.783 1.00 95.56 114 SER A CA 1
ATOM 903 C C . SER A 1 114 ? -11.968 3.492 11.197 1.00 95.56 114 SER A C 1
ATOM 905 O O . SER A 1 114 ? -12.684 2.995 12.066 1.00 95.56 114 SER A O 1
ATOM 907 N N . ALA A 1 115 ? -10.736 3.936 11.462 1.00 97.12 115 ALA A N 1
ATOM 908 C CA . ALA A 1 115 ? -10.111 3.839 12.779 1.00 97.12 115 ALA A CA 1
ATOM 909 C C . ALA A 1 115 ? -10.833 4.686 13.838 1.00 97.12 115 ALA A C 1
ATOM 911 O O . ALA A 1 115 ? -11.058 4.221 14.954 1.00 97.12 115 ALA A O 1
ATOM 912 N N . ALA A 1 116 ? -11.247 5.910 13.490 1.00 97.25 116 ALA A N 1
ATOM 913 C CA . ALA A 1 116 ? -11.992 6.784 14.392 1.00 97.25 116 ALA A CA 1
ATOM 914 C C . ALA A 1 116 ? -13.337 6.170 14.791 1.00 97.25 116 ALA A C 1
ATOM 916 O O . ALA A 1 116 ? -13.703 6.223 15.963 1.00 97.25 116 ALA A O 1
ATOM 917 N N . ARG A 1 117 ? -14.052 5.551 13.843 1.00 95.94 117 ARG A N 1
ATOM 918 C CA . ARG A 1 117 ? -15.295 4.833 14.135 1.00 95.94 117 ARG A CA 1
ATOM 919 C C . ARG A 1 117 ? -15.040 3.649 15.062 1.00 95.94 117 ARG A C 1
ATOM 921 O O . ARG A 1 117 ? -15.719 3.561 16.076 1.00 95.94 117 ARG A O 1
ATOM 928 N N . ALA A 1 118 ? -14.054 2.799 14.758 1.00 96.00 118 ALA A N 1
ATOM 929 C CA . ALA A 1 118 ? -13.697 1.657 15.604 1.00 96.00 118 ALA A CA 1
ATOM 930 C C . ALA A 1 118 ? -13.389 2.092 17.049 1.00 96.00 118 ALA A C 1
ATOM 932 O O . ALA A 1 118 ? -13.880 1.482 18.000 1.00 96.00 118 ALA A O 1
ATOM 933 N N . LEU A 1 119 ? -12.651 3.197 17.208 1.00 97.44 119 LEU A N 1
ATOM 934 C CA . LEU A 1 119 ? -12.341 3.782 18.511 1.00 97.44 119 LEU A CA 1
ATOM 935 C C . LEU A 1 119 ? -13.604 4.287 19.231 1.00 97.44 119 LEU A C 1
ATOM 937 O O . LEU A 1 119 ? -13.804 3.992 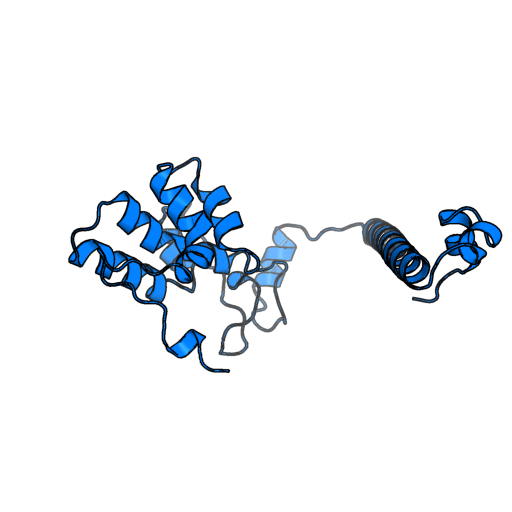20.405 1.00 97.44 119 LEU A O 1
ATOM 941 N N . GLN A 1 120 ? -14.478 5.019 18.533 1.00 97.19 120 GLN A N 1
ATOM 942 C CA . GLN A 1 120 ? -15.727 5.552 19.098 1.00 97.19 120 GLN A CA 1
ATOM 943 C C . GLN A 1 120 ? -16.715 4.454 19.508 1.00 97.19 120 GLN A C 1
ATOM 945 O O . GLN A 1 120 ? -17.482 4.646 20.448 1.00 97.19 120 GLN A O 1
ATOM 950 N N . THR A 1 121 ? -16.695 3.307 18.827 1.00 94.25 121 THR A N 1
ATOM 951 C CA . THR A 1 121 ? -17.538 2.147 19.148 1.00 94.25 121 THR A CA 1
ATOM 952 C C . THR A 1 121 ? -16.903 1.193 20.163 1.00 94.25 121 THR A C 1
ATOM 954 O O . THR A 1 121 ? -17.456 0.127 20.410 1.00 94.25 121 THR A O 1
ATOM 957 N N . GLY A 1 122 ? -15.752 1.544 20.750 1.00 95.44 122 GLY A N 1
ATOM 958 C CA . GLY A 1 122 ? -15.118 0.762 21.815 1.00 95.44 122 GLY A CA 1
ATOM 959 C C . GLY A 1 122 ? -14.449 -0.535 21.354 1.00 95.44 122 GLY A C 1
ATOM 960 O O . GLY A 1 122 ? -14.326 -1.465 22.149 1.00 95.44 122 GLY A O 1
ATOM 961 N N . MET A 1 123 ? -14.027 -0.621 20.088 1.00 95.38 123 MET A N 1
ATOM 962 C CA . MET A 1 123 ? -13.236 -1.760 19.613 1.00 95.38 123 MET A CA 1
ATOM 963 C C . MET A 1 123 ? -11.855 -1.776 20.280 1.00 95.38 123 MET A C 1
ATOM 965 O O . MET A 1 123 ? -11.338 -0.740 20.702 1.00 95.38 123 MET A O 1
ATOM 969 N N . ASN A 1 124 ? -11.242 -2.957 20.356 1.00 96.44 124 ASN A N 1
ATOM 970 C CA . ASN A 1 124 ? -9.895 -3.103 20.905 1.00 96.44 124 ASN A CA 1
ATOM 971 C C . ASN A 1 124 ? -8.847 -2.360 20.036 1.00 96.44 124 ASN A C 1
ATOM 973 O O . ASN A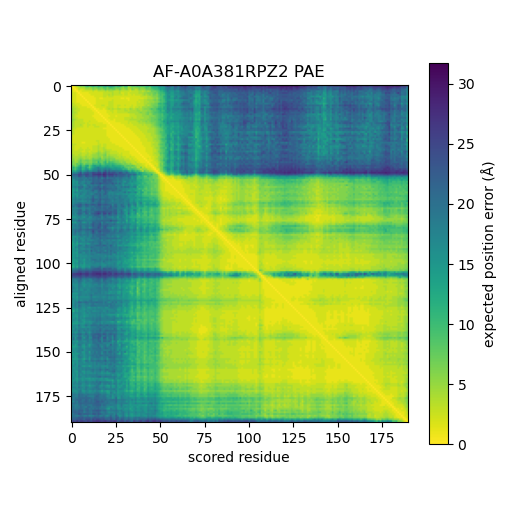 1 124 ? -9.070 -2.085 18.854 1.00 96.44 124 ASN A O 1
ATOM 977 N N . GLU A 1 125 ? -7.678 -2.052 20.606 1.00 97.50 125 GLU A N 1
ATOM 978 C CA . GLU A 1 125 ? -6.631 -1.298 19.896 1.00 97.50 125 GLU A CA 1
ATOM 979 C C . GLU A 1 125 ? -6.093 -2.019 18.648 1.00 97.50 125 GLU A C 1
ATOM 981 O O . GLU A 1 125 ? -5.666 -1.364 17.698 1.00 97.50 125 GLU A O 1
ATOM 986 N N . GLN A 1 126 ? -6.143 -3.353 18.613 1.00 97.81 126 GLN A N 1
ATOM 987 C CA . GLN A 1 126 ? -5.660 -4.162 17.489 1.00 97.81 126 GLN A CA 1
ATOM 988 C C . GLN A 1 126 ? -6.565 -4.001 16.260 1.00 97.81 126 GLN A C 1
ATOM 990 O O . GLN A 1 126 ? -6.063 -3.865 15.141 1.00 97.81 126 GLN A O 1
ATOM 995 N N . VAL A 1 127 ? -7.882 -3.937 16.478 1.00 96.62 127 VAL A N 1
ATOM 996 C CA . VAL A 1 127 ? -8.901 -3.638 15.464 1.00 96.62 127 VAL A CA 1
ATOM 997 C C . VAL A 1 127 ? -8.803 -2.182 15.021 1.00 96.62 127 VAL A C 1
ATOM 999 O O . VAL A 1 127 ? -8.800 -1.909 13.822 1.00 96.62 127 VAL A O 1
ATOM 1002 N N . VAL A 1 128 ? -8.650 -1.240 15.959 1.00 98.06 128 VAL A N 1
ATOM 1003 C CA . VAL A 1 128 ? -8.452 0.184 15.627 1.00 98.06 128 VAL A CA 1
ATOM 1004 C C . VAL A 1 128 ? -7.218 0.365 14.736 1.00 98.06 128 VAL A C 1
ATOM 1006 O O . VAL A 1 128 ? -7.282 1.066 13.722 1.00 98.06 128 VAL A O 1
ATOM 1009 N N . LEU A 1 129 ? -6.110 -0.307 15.064 1.00 97.75 129 LEU A N 1
ATOM 1010 C CA . LEU A 1 129 ? -4.887 -0.285 14.267 1.00 97.75 129 LEU A CA 1
ATOM 1011 C C . LEU A 1 129 ? -5.076 -0.951 12.897 1.00 97.75 129 LEU A C 1
ATOM 1013 O O . LEU A 1 129 ? -4.608 -0.409 11.896 1.00 97.75 129 LEU A O 1
ATOM 1017 N N . ALA A 1 130 ? -5.796 -2.074 12.818 1.00 97.88 130 ALA A N 1
ATOM 1018 C CA . ALA A 1 130 ? -6.124 -2.711 11.543 1.00 97.88 130 ALA A CA 1
ATOM 1019 C C . ALA A 1 130 ? -6.921 -1.762 10.636 1.00 97.88 130 ALA A C 1
ATOM 1021 O O . ALA A 1 130 ? -6.552 -1.556 9.480 1.00 97.88 130 ALA A O 1
ATOM 1022 N N . CYS A 1 131 ? -7.952 -1.101 11.171 1.00 97.12 131 CYS A N 1
ATOM 1023 C CA . CYS A 1 131 ? -8.718 -0.092 10.443 1.00 97.12 131 CYS A CA 1
ATOM 1024 C C . CYS A 1 131 ? -7.842 1.072 9.962 1.00 97.12 131 CYS A C 1
ATOM 1026 O O . CYS A 1 131 ? -8.049 1.567 8.855 1.00 97.12 131 CYS A O 1
ATOM 1028 N N . LEU A 1 132 ? -6.847 1.487 10.749 1.00 96.94 132 LEU A N 1
ATOM 1029 C CA . LEU A 1 132 ? -5.930 2.559 10.365 1.00 96.94 132 LEU A CA 1
ATOM 1030 C C . LEU A 1 132 ? -4.972 2.145 9.234 1.00 96.94 132 LEU A C 1
ATOM 1032 O O . LEU A 1 132 ? -4.568 2.996 8.446 1.00 96.94 132 LEU A O 1
ATOM 1036 N N . LEU A 1 133 ? -4.602 0.864 9.140 1.00 96.62 133 LEU A N 1
ATOM 1037 C CA . LEU A 1 133 ? -3.549 0.391 8.233 1.00 96.62 133 LEU A CA 1
ATOM 1038 C C . LEU A 1 133 ? -4.048 -0.367 6.994 1.00 96.62 133 LEU A C 1
ATOM 1040 O O . LEU A 1 133 ? -3.285 -0.487 6.040 1.00 96.62 133 LEU A O 1
ATOM 1044 N N . HIS A 1 134 ? -5.286 -0.871 6.973 1.00 96.62 134 HIS A N 1
ATOM 1045 C CA . HIS A 1 134 ? -5.714 -1.877 5.987 1.00 96.62 134 HIS A CA 1
ATOM 1046 C C . HIS A 1 134 ? -5.509 -1.500 4.509 1.00 96.62 134 HIS A C 1
ATOM 1048 O O . HIS A 1 134 ? -5.147 -2.362 3.712 1.00 96.62 134 HIS A O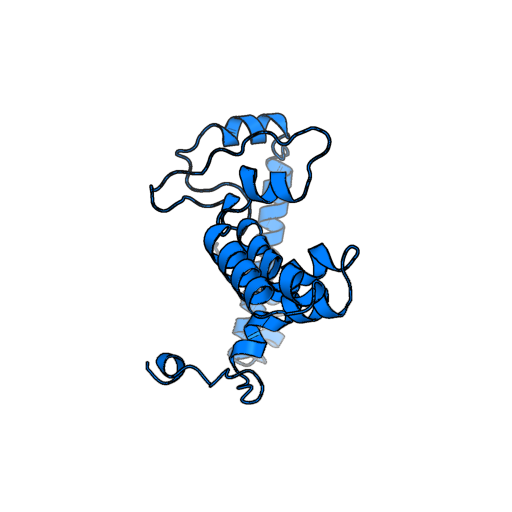 1
ATOM 1054 N N . ASP A 1 135 ? -5.664 -0.218 4.166 1.00 96.69 135 ASP A N 1
ATOM 1055 C CA . ASP A 1 135 ? -5.618 0.276 2.784 1.00 96.69 135 ASP A CA 1
ATOM 1056 C C . ASP A 1 135 ? -4.412 1.183 2.478 1.00 96.69 135 ASP A C 1
ATOM 1058 O O . ASP A 1 135 ? -4.288 1.697 1.365 1.00 96.69 135 ASP A O 1
ATOM 1062 N N . VAL A 1 136 ? -3.485 1.401 3.421 1.00 94.62 136 VAL A N 1
ATOM 1063 C CA . VAL A 1 136 ? -2.340 2.314 3.182 1.00 94.62 136 VAL A CA 1
ATOM 1064 C C . VAL A 1 136 ? -1.365 1.770 2.135 1.00 94.62 136 VAL A C 1
ATOM 1066 O O . VAL A 1 136 ? -0.647 2.522 1.480 1.00 94.62 136 VAL A O 1
ATOM 1069 N N . ILE A 1 137 ? -1.350 0.450 1.945 1.00 94.62 137 ILE A N 1
ATOM 1070 C CA . ILE A 1 137 ? -0.497 -0.221 0.964 1.00 94.62 137 ILE A CA 1
ATOM 1071 C C . ILE A 1 137 ? -0.922 0.060 -0.485 1.00 94.62 137 ILE A C 1
ATOM 1073 O O . ILE A 1 137 ? -0.085 -0.061 -1.375 1.00 94.62 137 ILE A O 1
ATOM 1077 N N . LEU A 1 138 ? -2.154 0.531 -0.728 1.00 94.00 138 LEU A N 1
ATOM 1078 C CA . LEU A 1 138 ? -2.627 0.950 -2.059 1.00 94.00 138 LEU A CA 1
ATOM 1079 C C . LEU A 1 138 ? -1.747 2.050 -2.672 1.00 94.00 138 LEU A C 1
ATOM 1081 O O . LEU A 1 138 ? -1.585 2.145 -3.891 1.00 94.00 138 LEU A O 1
ATOM 1085 N N . ASP A 1 139 ? -1.106 2.859 -1.829 1.00 92.25 139 ASP A N 1
ATOM 1086 C CA . ASP A 1 139 ? -0.145 3.869 -2.264 1.00 92.25 139 ASP A CA 1
ATOM 1087 C C . ASP A 1 139 ? 1.144 3.257 -2.848 1.00 92.25 139 ASP A C 1
ATOM 1089 O O . ASP A 1 139 ? 1.840 3.916 -3.625 1.00 92.25 139 ASP A O 1
ATOM 1093 N N . VAL A 1 140 ? 1.427 1.984 -2.554 1.00 91.75 140 VAL A N 1
ATOM 1094 C CA . VAL A 1 140 ? 2.588 1.218 -3.034 1.00 91.75 140 VAL A CA 1
ATOM 1095 C C . VAL A 1 140 ? 2.207 0.183 -4.101 1.00 91.75 140 VAL A C 1
ATOM 1097 O O . VAL A 1 140 ? 2.891 0.093 -5.123 1.00 91.75 140 VAL A O 1
ATOM 1100 N N . VAL A 1 141 ? 1.115 -0.562 -3.898 1.00 91.94 141 VAL A N 1
ATOM 1101 C CA . VAL A 1 141 ? 0.623 -1.627 -4.785 1.00 91.94 141 VAL A CA 1
ATOM 1102 C C . VAL A 1 141 ? -0.899 -1.785 -4.656 1.00 91.94 141 VAL A C 1
ATOM 1104 O O . VAL A 1 141 ? -1.427 -1.860 -3.552 1.00 91.94 141 VAL A O 1
ATOM 1107 N N . HIS A 1 142 ? -1.607 -1.836 -5.790 1.00 90.44 142 HIS A N 1
ATOM 1108 C CA . HIS A 1 142 ? -3.069 -2.004 -5.812 1.00 90.44 142 HIS A CA 1
ATOM 1109 C C . HIS A 1 142 ? -3.554 -3.465 -5.828 1.00 90.44 142 HIS A C 1
ATOM 1111 O O . HIS A 1 142 ? -4.500 -3.763 -5.101 1.00 90.44 142 HIS A O 1
ATOM 1117 N N . PRO A 1 143 ? -3.000 -4.377 -6.655 1.00 91.88 143 PRO A N 1
ATOM 1118 C CA . PRO A 1 143 ? -3.515 -5.743 -6.727 1.00 91.88 143 PRO A CA 1
ATOM 1119 C C . PRO A 1 143 ? -3.308 -6.492 -5.413 1.00 91.88 143 PRO A C 1
ATOM 1121 O O . PRO A 1 143 ? -2.209 -6.455 -4.867 1.00 91.88 143 PRO A O 1
ATOM 1124 N N . ASP A 1 144 ? -4.353 -7.177 -4.944 1.00 92.06 144 ASP A N 1
ATOM 1125 C CA . ASP A 1 144 ? -4.359 -7.965 -3.701 1.00 92.06 144 ASP A CA 1
ATOM 1126 C C . ASP A 1 144 ? -3.728 -7.224 -2.506 1.00 92.06 144 ASP A C 1
ATOM 1128 O O . ASP A 1 144 ? -2.831 -7.705 -1.806 1.00 92.06 144 ASP A O 1
ATOM 1132 N N . HIS A 1 145 ? -4.159 -5.978 -2.308 1.00 95.38 145 HIS A N 1
ATOM 1133 C CA . HIS A 1 145 ? -3.546 -5.066 -1.349 1.00 95.38 145 HIS A CA 1
ATOM 1134 C C . HIS A 1 145 ? -3.652 -5.576 0.092 1.00 95.38 145 HIS A C 1
ATOM 1136 O O . HIS A 1 145 ? -2.718 -5.384 0.863 1.00 95.38 145 HIS A O 1
ATOM 1142 N N . GLY A 1 146 ? -4.715 -6.305 0.446 1.00 96.31 146 GLY A N 1
ATOM 1143 C CA . GLY A 1 146 ? -4.805 -6.990 1.738 1.00 96.31 146 GLY A CA 1
ATOM 1144 C C . GLY A 1 146 ? -3.630 -7.946 1.968 1.00 96.31 146 GLY A C 1
ATOM 1145 O O . GLY A 1 146 ? -2.973 -7.882 3.011 1.00 96.31 146 GLY A O 1
ATOM 1146 N N . TRP A 1 147 ? -3.296 -8.781 0.979 1.00 96.12 147 TRP A N 1
ATOM 1147 C CA . TRP A 1 147 ? -2.187 -9.731 1.073 1.00 96.12 147 TRP A CA 1
ATOM 1148 C C . TRP A 1 147 ? -0.829 -9.037 1.231 1.00 96.12 147 TRP A C 1
ATOM 1150 O O . TRP A 1 147 ? -0.101 -9.333 2.185 1.00 96.12 147 TRP A O 1
ATOM 1160 N N . TRP A 1 148 ? -0.510 -8.068 0.363 1.00 96.38 148 TRP A N 1
ATOM 1161 C CA . TRP A 1 148 ? 0.755 -7.320 0.431 1.00 96.38 148 TRP A CA 1
ATOM 1162 C C . TRP A 1 148 ? 0.862 -6.471 1.700 1.00 96.38 148 TRP A C 1
ATOM 1164 O O . TRP A 1 148 ? 1.908 -6.443 2.350 1.00 96.38 148 TRP A O 1
ATOM 1174 N N . GLY A 1 149 ? -0.226 -5.798 2.080 1.00 96.00 149 GLY A N 1
ATOM 1175 C CA . GLY A 1 149 ? -0.289 -4.955 3.270 1.00 96.00 149 GLY A CA 1
ATOM 1176 C C . GLY A 1 149 ? -0.060 -5.758 4.541 1.00 96.00 149 GLY A C 1
ATOM 1177 O O . GLY A 1 149 ? 0.742 -5.360 5.383 1.00 96.00 149 GLY A O 1
ATOM 1178 N N . ALA A 1 150 ? -0.688 -6.931 4.646 1.00 97.50 150 ALA A N 1
ATOM 1179 C CA . ALA A 1 150 ? -0.486 -7.825 5.777 1.00 97.50 150 ALA A CA 1
ATOM 1180 C C . ALA A 1 150 ? 0.965 -8.305 5.881 1.00 97.50 150 ALA A C 1
ATOM 1182 O O . ALA A 1 150 ? 1.514 -8.328 6.978 1.00 97.50 150 ALA A O 1
ATOM 1183 N N . GLN A 1 151 ? 1.608 -8.660 4.764 1.00 96.25 151 GLN A N 1
ATOM 1184 C CA . GLN A 1 151 ? 3.021 -9.053 4.780 1.00 96.25 151 GLN A CA 1
ATOM 1185 C C . GLN A 1 151 ? 3.947 -7.925 5.236 1.00 96.25 151 GLN A C 1
ATOM 1187 O O . GLN A 1 151 ? 4.892 -8.184 5.978 1.00 96.25 151 GLN A O 1
ATOM 1192 N N . LEU A 1 152 ? 3.662 -6.685 4.830 1.00 94.69 152 LEU A N 1
ATOM 1193 C CA . LEU A 1 152 ? 4.456 -5.525 5.227 1.00 94.69 152 LEU A CA 1
ATOM 1194 C C . LEU A 1 152 ? 4.410 -5.289 6.745 1.00 94.69 152 LEU A C 1
ATOM 1196 O O . LEU A 1 152 ? 5.431 -4.951 7.342 1.00 94.69 152 LEU A O 1
ATOM 1200 N N . ILE A 1 153 ? 3.237 -5.443 7.366 1.00 96.19 153 ILE A N 1
ATOM 1201 C CA . ILE A 1 153 ? 3.038 -5.073 8.776 1.00 96.19 153 ILE A CA 1
ATOM 1202 C C . ILE A 1 153 ? 3.239 -6.230 9.758 1.00 96.19 153 ILE A C 1
ATOM 1204 O O . ILE A 1 153 ? 3.536 -5.964 10.921 1.00 96.19 153 ILE A O 1
ATOM 1208 N N . ALA A 1 154 ? 3.107 -7.486 9.315 1.00 97.94 154 ALA A N 1
ATOM 1209 C CA . ALA A 1 154 ? 3.113 -8.673 10.178 1.00 97.94 154 ALA A CA 1
ATOM 1210 C C . ALA A 1 154 ? 4.264 -8.748 11.201 1.00 97.94 154 ALA A C 1
ATOM 1212 O O . ALA A 1 154 ? 4.009 -9.162 12.329 1.00 97.94 154 ALA A O 1
ATOM 1213 N N . PRO A 1 155 ? 5.511 -8.333 10.891 1.00 97.62 155 PRO A N 1
ATOM 1214 C CA . PRO A 1 155 ? 6.599 -8.380 11.871 1.00 97.62 155 PRO A CA 1
ATOM 1215 C C . PRO A 1 155 ? 6.445 -7.408 13.052 1.00 97.62 155 PRO A C 1
ATOM 1217 O O . PRO A 1 155 ? 7.190 -7.511 14.024 1.00 97.62 155 PRO A O 1
ATOM 1220 N N . TYR A 1 156 ? 5.536 -6.435 12.954 1.00 96.12 156 TYR A N 1
ATOM 1221 C CA . TYR A 1 156 ? 5.453 -5.288 13.862 1.00 96.12 156 TYR A CA 1
ATOM 1222 C C . TYR A 1 156 ? 4.138 -5.209 14.638 1.00 96.12 156 TYR A C 1
ATOM 1224 O O . TYR A 1 156 ? 4.024 -4.390 15.550 1.00 96.12 156 TYR A O 1
ATOM 1232 N N . VAL A 1 157 ? 3.139 -6.011 14.270 1.00 97.00 157 VAL A N 1
ATOM 1233 C CA . VAL A 1 157 ? 1.785 -5.940 14.830 1.00 97.00 157 VAL A CA 1
ATOM 1234 C C . VAL A 1 157 ? 1.303 -7.327 15.266 1.00 97.00 157 VAL A C 1
ATOM 1236 O O . VAL A 1 157 ? 1.817 -8.332 14.776 1.00 97.00 157 VAL A O 1
ATOM 1239 N N . PRO A 1 158 ? 0.312 -7.416 16.170 1.00 97.75 158 PRO A N 1
ATOM 1240 C CA . PRO A 1 158 ? -0.280 -8.693 16.554 1.00 97.75 158 PRO A CA 1
ATOM 1241 C C . PRO A 1 158 ? -0.874 -9.472 15.370 1.00 97.75 158 PRO A C 1
ATOM 1243 O O . PRO A 1 158 ? -1.250 -8.906 14.336 1.00 97.75 158 PRO A O 1
ATOM 1246 N N . GLU A 1 159 ? -1.010 -10.786 15.546 1.00 97.62 159 GLU A N 1
ATOM 1247 C CA . GLU A 1 159 ? -1.593 -11.682 14.541 1.00 97.62 159 GLU A CA 1
ATOM 1248 C C . GLU A 1 159 ? -3.024 -11.274 14.160 1.00 97.62 159 GLU A C 1
ATOM 1250 O O . GLU A 1 159 ? -3.353 -11.278 12.978 1.00 97.62 159 GLU A O 1
ATOM 1255 N N . GLU A 1 160 ? -3.841 -10.835 15.124 1.00 97.25 160 GLU A N 1
ATOM 1256 C CA . GLU A 1 160 ? -5.211 -10.355 14.887 1.00 97.25 160 GLU A CA 1
ATOM 1257 C C . GLU A 1 160 ? -5.235 -9.165 13.913 1.00 97.25 160 GLU A C 1
ATOM 1259 O O . GLU A 1 160 ? -5.974 -9.180 12.928 1.00 97.25 160 GLU A O 1
ATOM 1264 N N . THR A 1 161 ? -4.368 -8.165 14.119 1.00 98.19 161 THR A N 1
ATOM 1265 C CA . THR A 1 161 ? -4.227 -7.017 13.207 1.00 98.19 161 THR A CA 1
ATOM 1266 C C . THR A 1 161 ? -3.779 -7.469 11.816 1.00 98.19 161 THR A C 1
ATOM 1268 O O . THR A 1 161 ? -4.321 -7.013 10.809 1.00 98.19 161 THR A O 1
ATOM 1271 N N . THR A 1 162 ? -2.817 -8.392 11.746 1.00 98.25 162 THR A N 1
ATOM 1272 C CA . THR A 1 162 ? -2.329 -8.951 10.474 1.00 98.25 162 THR A CA 1
ATOM 1273 C C . THR A 1 162 ? -3.434 -9.695 9.726 1.00 98.25 162 THR A C 1
ATOM 1275 O O . THR A 1 162 ? -3.599 -9.504 8.521 1.00 98.25 162 THR A O 1
ATOM 1278 N N . PHE A 1 163 ? -4.206 -10.525 10.431 1.00 98.00 163 PHE A N 1
ATOM 1279 C CA . PHE A 1 163 ? -5.344 -11.263 9.892 1.00 98.00 163 PHE A CA 1
ATOM 1280 C C . PHE A 1 163 ? -6.406 -10.306 9.347 1.00 98.00 163 PHE A C 1
ATOM 1282 O O . PHE A 1 163 ? -6.820 -10.442 8.194 1.00 98.00 163 PHE A O 1
ATOM 1289 N N . ALA A 1 164 ? -6.793 -9.308 10.145 1.00 97.00 164 ALA A N 1
ATOM 1290 C CA . ALA A 1 164 ? -7.790 -8.320 9.760 1.00 97.00 164 ALA A CA 1
ATOM 1291 C C . ALA A 1 164 ? -7.366 -7.571 8.490 1.00 97.00 164 ALA A C 1
ATOM 1293 O O . ALA A 1 164 ? -8.144 -7.493 7.543 1.00 97.00 164 ALA A O 1
ATOM 1294 N N . VAL A 1 165 ? -6.116 -7.099 8.407 1.00 97.88 165 VAL A N 1
ATOM 1295 C CA . VAL A 1 165 ? -5.601 -6.441 7.193 1.00 97.88 165 VAL A CA 1
ATOM 1296 C C . VAL A 1 165 ? -5.541 -7.403 6.008 1.00 97.88 165 VAL A C 1
ATOM 1298 O O . VAL A 1 165 ? -5.946 -7.021 4.912 1.00 97.88 165 VAL A O 1
ATOM 1301 N N . ARG A 1 166 ? -5.106 -8.653 6.200 1.00 97.94 166 ARG A N 1
ATOM 1302 C CA . ARG A 1 166 ? -5.005 -9.633 5.107 1.00 97.94 166 ARG A CA 1
ATOM 1303 C C . ARG A 1 166 ? -6.347 -9.894 4.445 1.00 97.94 166 ARG A C 1
ATOM 1305 O O . ARG A 1 166 ? -6.436 -9.934 3.222 1.00 97.94 166 ARG A O 1
ATOM 1312 N N . TYR A 1 167 ? -7.371 -10.088 5.264 1.00 97.25 167 TYR A N 1
ATOM 1313 C CA . TYR A 1 167 ? -8.648 -10.613 4.808 1.00 97.25 167 TYR A CA 1
ATOM 1314 C C . TYR A 1 167 ? -9.756 -9.563 4.744 1.00 97.25 167 TYR A C 1
ATOM 1316 O O . TYR A 1 167 ? -10.863 -9.906 4.352 1.00 97.25 167 TYR A O 1
ATOM 1324 N N . HIS A 1 168 ? -9.509 -8.282 5.045 1.00 95.19 168 HIS A N 1
ATOM 1325 C CA . HIS A 1 168 ? -10.576 -7.266 5.024 1.00 95.19 168 HIS A CA 1
ATOM 1326 C C . HIS A 1 168 ? -11.351 -7.233 3.686 1.00 95.19 168 HIS A C 1
ATOM 1328 O O . HIS A 1 168 ? -12.570 -7.070 3.669 1.00 95.19 168 HIS A O 1
ATOM 1334 N N . SER A 1 169 ? -10.662 -7.447 2.557 1.00 91.88 169 SER A N 1
ATOM 1335 C CA . SER A 1 169 ? -11.280 -7.471 1.225 1.00 91.88 169 SER A CA 1
ATOM 1336 C C . SER A 1 169 ? -12.152 -8.706 0.971 1.00 91.88 169 SER A C 1
ATOM 1338 O O . SER A 1 169 ? -13.071 -8.632 0.157 1.00 91.88 169 SER A O 1
ATOM 1340 N N . THR A 1 170 ? -11.900 -9.830 1.647 1.00 91.75 170 THR A N 1
ATOM 1341 C CA . THR A 1 170 ? -12.728 -11.044 1.552 1.00 91.75 170 THR A CA 1
ATOM 1342 C C . THR A 1 170 ? -13.830 -11.060 2.609 1.00 91.75 170 THR A C 1
ATOM 1344 O O . THR A 1 170 ? -14.953 -11.459 2.309 1.00 91.75 170 THR A O 1
ATOM 1347 N N . LEU A 1 171 ? -13.550 -10.563 3.817 1.00 91.62 171 LEU A N 1
ATOM 1348 C CA . LEU A 1 171 ? -14.496 -10.505 4.935 1.00 91.62 171 LEU A CA 1
ATOM 1349 C C . LEU A 1 171 ? -15.742 -9.672 4.615 1.00 91.62 171 LEU A C 1
ATOM 1351 O O . LEU A 1 171 ? -16.821 -10.002 5.089 1.00 91.62 171 LEU A O 1
ATOM 1355 N N . ARG A 1 172 ? -15.645 -8.680 3.720 1.00 89.44 172 ARG A N 1
ATOM 1356 C CA . ARG A 1 172 ? -16.803 -7.896 3.244 1.00 89.44 172 ARG A CA 1
ATOM 1357 C C . ARG A 1 172 ? -17.910 -8.714 2.554 1.00 89.44 172 ARG A C 1
ATOM 1359 O O . ARG A 1 172 ? -18.964 -8.177 2.234 1.00 89.44 172 ARG A O 1
ATOM 1366 N N . PHE A 1 173 ? -17.663 -9.983 2.232 1.00 91.00 173 PHE A N 1
ATOM 1367 C CA . PHE A 1 173 ? -18.671 -10.870 1.644 1.00 91.00 173 PHE A CA 1
ATOM 1368 C C . PHE A 1 173 ? -19.405 -11.724 2.684 1.00 91.00 173 PHE A C 1
ATOM 1370 O O . PHE A 1 173 ? -20.355 -12.418 2.327 1.00 91.00 173 PHE A O 1
ATOM 1377 N N . PHE A 1 174 ? -18.993 -11.668 3.950 1.00 92.19 174 PHE A N 1
ATOM 1378 C CA . PHE A 1 174 ? -19.578 -12.445 5.034 1.00 92.19 174 PHE A CA 1
ATOM 1379 C C . PHE A 1 174 ? -20.344 -11.501 5.967 1.00 92.19 174 PHE A C 1
ATOM 1381 O O . PHE A 1 174 ? -19.715 -10.662 6.610 1.00 92.19 174 PHE A O 1
ATOM 1388 N N . PRO A 1 175 ? -21.686 -11.585 6.028 1.00 91.62 175 PRO A N 1
ATOM 1389 C CA . PRO A 1 175 ? -22.452 -10.802 6.988 1.00 91.62 175 PRO A CA 1
ATOM 1390 C C . PRO A 1 175 ? -22.114 -11.229 8.421 1.00 91.62 175 PRO A C 1
ATOM 1392 O O . PRO A 1 175 ? -21.861 -12.403 8.687 1.00 91.62 175 PRO A O 1
ATOM 1395 N N . ASP A 1 176 ? -22.166 -10.270 9.336 1.00 91.25 176 ASP A N 1
ATOM 1396 C CA . ASP A 1 176 ? -21.959 -10.441 10.767 1.00 91.25 176 ASP A CA 1
ATOM 1397 C C . ASP A 1 176 ? -23.049 -9.671 11.530 1.00 91.25 176 ASP A C 1
ATOM 1399 O O . ASP A 1 176 ? -22.935 -8.474 11.818 1.00 91.25 176 ASP A O 1
ATOM 1403 N N . SER A 1 177 ? -24.159 -10.359 11.811 1.00 88.31 177 SER A N 1
ATOM 1404 C CA . SER A 1 177 ? -25.326 -9.775 12.479 1.00 88.31 177 SER A CA 1
ATOM 1405 C C . SER A 1 177 ? -25.041 -9.342 13.914 1.00 88.31 177 SER A C 1
ATOM 1407 O O . SER A 1 177 ? -25.663 -8.390 14.384 1.00 88.31 177 SER A O 1
ATOM 1409 N N . ASP A 1 178 ? -24.090 -9.990 14.590 1.00 88.69 178 ASP A N 1
ATOM 1410 C CA . ASP A 1 178 ? -23.740 -9.683 15.981 1.00 88.69 178 ASP A CA 1
ATOM 1411 C C . ASP A 1 178 ? -23.078 -8.300 16.088 1.00 88.69 178 ASP A C 1
ATOM 1413 O O . ASP A 1 178 ? -23.200 -7.618 17.108 1.00 88.69 178 ASP A O 1
ATOM 1417 N N . TYR A 1 179 ? -22.462 -7.843 14.993 1.00 82.62 179 TYR A N 1
ATOM 1418 C CA . TYR A 1 179 ? -21.855 -6.518 14.850 1.00 82.62 179 TYR A CA 1
ATOM 1419 C C . TYR A 1 179 ? -22.628 -5.589 13.897 1.00 82.62 179 TYR A C 1
ATOM 1421 O O . TYR A 1 179 ? -22.142 -4.511 13.541 1.00 82.62 179 TYR A O 1
ATOM 1429 N N . GLY A 1 180 ? -23.848 -5.969 13.498 1.00 87.06 180 GLY A N 1
ATOM 1430 C CA . GLY A 1 180 ? -24.717 -5.162 12.634 1.00 87.06 180 GLY A CA 1
ATOM 1431 C C . GLY A 1 180 ? -24.188 -4.973 11.208 1.00 87.06 180 GLY A C 1
ATOM 1432 O O . GLY A 1 180 ? -24.527 -3.984 10.554 1.00 87.06 180 GLY A O 1
ATOM 1433 N N . TYR A 1 181 ? -23.336 -5.882 10.730 1.00 88.75 181 TYR A N 1
ATOM 1434 C CA . TYR A 1 181 ? -22.846 -5.901 9.358 1.00 88.75 181 TYR A CA 1
ATOM 1435 C C . TYR A 1 181 ? -23.711 -6.829 8.503 1.00 88.75 181 TYR A C 1
ATOM 1437 O O . TYR A 1 181 ? -23.561 -8.047 8.513 1.00 88.75 181 TYR A O 1
ATOM 1445 N N . GLU A 1 182 ? -24.632 -6.259 7.737 1.00 92.06 182 GLU A N 1
ATOM 1446 C CA . GLU A 1 182 ? -25.401 -7.010 6.744 1.00 92.06 182 GLU A CA 1
ATOM 1447 C C . GLU A 1 182 ? -24.684 -7.022 5.390 1.00 92.06 182 GLU A C 1
ATOM 1449 O O . GLU A 1 182 ? -23.890 -6.129 5.080 1.00 92.06 182 GLU A O 1
ATOM 1454 N N . TYR A 1 183 ? -24.982 -8.023 4.556 1.00 90.56 183 TYR A N 1
ATOM 1455 C CA . TYR A 1 183 ? -24.455 -8.067 3.195 1.00 90.56 183 TYR A CA 1
ATOM 1456 C C . TYR A 1 183 ? -24.931 -6.823 2.422 1.00 90.56 183 TYR A C 1
ATOM 1458 O O . TYR A 1 183 ? -26.144 -6.615 2.321 1.00 90.56 183 TYR A O 1
ATOM 1466 N N . PRO A 1 184 ? -24.027 -5.984 1.877 1.00 89.00 184 PRO A N 1
ATOM 1467 C CA . PRO A 1 184 ? -24.429 -4.710 1.294 1.00 89.00 184 PRO A CA 1
ATOM 1468 C C . PRO A 1 184 ? -25.406 -4.879 0.127 1.00 89.00 184 PRO A C 1
ATOM 1470 O O . PRO A 1 184 ? -25.098 -5.541 -0.862 1.00 89.00 184 PRO A O 1
ATOM 1473 N N . GLU A 1 185 ? -26.560 -4.208 0.187 1.00 89.38 185 GLU A N 1
ATOM 1474 C CA . GLU A 1 185 ? -27.566 -4.273 -0.886 1.00 89.38 185 GLU A CA 1
ATOM 1475 C C . GLU A 1 185 ? -26.996 -3.818 -2.243 1.00 89.38 185 GLU A C 1
ATOM 1477 O O . GLU A 1 185 ? -27.371 -4.328 -3.298 1.00 89.38 185 GLU A O 1
ATOM 1482 N N . SER A 1 186 ? -26.035 -2.889 -2.226 1.00 88.25 186 SER A N 1
ATOM 1483 C CA . SER A 1 186 ? -25.338 -2.421 -3.426 1.00 88.25 186 SER A CA 1
ATOM 1484 C C . SER A 1 186 ? -24.580 -3.525 -4.165 1.00 88.25 186 SER A C 1
ATOM 1486 O O . SER A 1 186 ? -24.370 -3.386 -5.364 1.00 88.25 186 SER A O 1
ATOM 1488 N N . TYR A 1 187 ? -24.199 -4.620 -3.499 1.00 87.88 187 TYR A N 1
ATOM 1489 C CA . TYR A 1 187 ? -23.502 -5.746 -4.132 1.00 87.88 187 TYR A CA 1
ATOM 1490 C C . TYR A 1 187 ? -24.449 -6.649 -4.933 1.00 87.88 187 TYR A C 1
ATOM 1492 O O . TYR A 1 187 ? -23.996 -7.424 -5.769 1.00 87.88 187 TYR A O 1
ATOM 1500 N N . LEU A 1 188 ? -25.762 -6.545 -4.706 1.00 87.81 188 LEU A N 1
ATOM 1501 C CA . LEU A 1 188 ? -26.784 -7.312 -5.427 1.00 87.81 188 LEU A CA 1
ATOM 1502 C C . LEU A 1 188 ? -27.216 -6.644 -6.740 1.00 87.81 188 LEU A C 1
ATOM 1504 O O . LEU A 1 188 ? -27.993 -7.219 -7.501 1.00 87.81 188 LEU A O 1
ATOM 1508 N N . ARG A 1 189 ? -26.756 -5.416 -6.996 1.00 83.69 189 ARG A N 1
ATOM 1509 C CA . ARG A 1 189 ? -27.143 -4.614 -8.159 1.00 83.69 189 ARG A CA 1
ATOM 1510 C C . ARG A 1 189 ? -26.000 -4.628 -9.179 1.00 83.69 189 ARG A C 1
ATOM 1512 O O . ARG A 1 189 ? -24.850 -4.411 -8.808 1.00 83.69 189 ARG A O 1
ATOM 1519 N N . THR A 1 190 ? -26.335 -4.907 -10.440 1.00 68.94 190 THR A N 1
ATOM 1520 C CA . THR A 1 190 ? -25.407 -4.877 -11.590 1.00 68.94 190 THR A CA 1
ATOM 1521 C C . THR A 1 190 ? -25.593 -3.609 -12.402 1.00 68.94 190 THR A C 1
ATOM 1523 O O . THR A 1 190 ? -26.735 -3.091 -12.412 1.00 68.94 190 THR A O 1
#